Protein AF-A0A7Y6CTY1-F1 (afdb_monomer_lite)

pLDDT: mean 73.81, std 17.21, range [36.53, 95.88]

Structure (mmCIF, N/CA/C/O backbone):
data_AF-A0A7Y6CTY1-F1
#
_entry.id   AF-A0A7Y6CTY1-F1
#
loop_
_atom_site.group_PDB
_atom_site.id
_atom_site.type_symbol
_atom_site.label_atom_id
_atom_site.label_alt_id
_atom_site.label_comp_id
_atom_site.label_asym_id
_atom_site.label_entity_id
_atom_site.label_seq_id
_atom_site.pdbx_PDB_ins_code
_atom_site.Cartn_x
_atom_site.Cartn_y
_atom_site.Cartn_z
_atom_site.occupancy
_atom_site.B_iso_or_equiv
_atom_site.auth_seq_id
_atom_site.auth_comp_id
_atom_site.auth_asym_id
_atom_site.auth_atom_id
_atom_site.pdbx_PDB_model_num
ATOM 1 N N . MET A 1 1 ? -5.578 -4.188 -37.538 1.00 39.31 1 MET A N 1
ATOM 2 C CA . MET A 1 1 ? -4.894 -4.761 -36.360 1.00 39.31 1 MET A CA 1
ATOM 3 C C . MET A 1 1 ? -5.832 -4.568 -35.181 1.00 39.31 1 MET A C 1
ATOM 5 O O . MET A 1 1 ? -5.994 -3.442 -34.733 1.00 39.31 1 MET A O 1
ATOM 9 N N . GLY A 1 2 ? -6.595 -5.610 -34.844 1.00 36.53 2 GLY A N 1
ATOM 10 C CA . GLY A 1 2 ? -7.752 -5.530 -33.950 1.00 36.53 2 GLY A CA 1
ATOM 11 C C . GLY A 1 2 ? -7.363 -5.217 -32.509 1.00 36.53 2 GLY A C 1
ATOM 12 O O . GLY A 1 2 ? -6.432 -5.810 -31.973 1.00 36.53 2 GLY A O 1
ATOM 13 N N . LEU A 1 3 ? -8.092 -4.286 -31.898 1.00 42.50 3 LEU A N 1
ATOM 14 C CA . LEU A 1 3 ? -8.068 -4.061 -30.460 1.00 42.50 3 LEU A CA 1
ATOM 15 C C . LEU A 1 3 ? -8.692 -5.290 -29.796 1.00 42.50 3 LEU A C 1
ATOM 17 O O . LEU A 1 3 ? -9.893 -5.525 -29.924 1.00 42.50 3 LEU A O 1
ATOM 21 N N . VAL A 1 4 ? -7.868 -6.104 -29.142 1.00 42.38 4 VAL A N 1
ATOM 22 C CA . VAL A 1 4 ? -8.354 -7.211 -28.319 1.00 42.38 4 VAL A CA 1
ATOM 23 C C . VAL A 1 4 ? -9.040 -6.598 -27.099 1.00 42.38 4 VAL A C 1
ATOM 25 O O . VAL A 1 4 ? -8.443 -5.810 -26.370 1.00 42.38 4 VAL A O 1
ATOM 28 N N . ALA A 1 5 ? -10.312 -6.931 -26.906 1.00 41.56 5 ALA A N 1
ATOM 29 C CA . ALA A 1 5 ? -11.210 -6.351 -25.911 1.00 41.56 5 ALA A CA 1
ATOM 30 C C . ALA A 1 5 ? -10.938 -6.790 -24.450 1.00 41.56 5 ALA A C 1
ATOM 32 O O . ALA A 1 5 ? -11.854 -6.763 -23.634 1.00 41.56 5 ALA A O 1
ATOM 33 N N . GLU A 1 6 ? -9.717 -7.200 -24.093 1.00 42.41 6 GLU A N 1
ATOM 34 C CA . GLU A 1 6 ? -9.422 -7.773 -22.764 1.00 42.41 6 GLU A CA 1
ATOM 35 C C . GLU A 1 6 ? -8.564 -6.898 -21.841 1.00 42.41 6 GLU A C 1
ATOM 37 O O . GLU A 1 6 ? -8.439 -7.210 -20.659 1.00 42.41 6 GLU A O 1
ATOM 42 N N . THR A 1 7 ? -8.042 -5.761 -22.303 1.00 45.59 7 THR A N 1
ATOM 43 C CA . THR A 1 7 ? -7.297 -4.829 -21.441 1.00 45.59 7 THR A CA 1
ATOM 44 C C . THR A 1 7 ? -8.234 -3.753 -20.894 1.00 45.59 7 THR A C 1
ATOM 46 O O . THR A 1 7 ? -8.347 -2.656 -21.439 1.00 45.59 7 THR A O 1
ATOM 49 N N . VAL A 1 8 ? -8.947 -4.068 -19.810 1.00 50.81 8 VAL A N 1
ATOM 50 C CA . VAL A 1 8 ? -9.761 -3.078 -19.090 1.00 50.81 8 VAL A CA 1
ATOM 51 C C . VAL A 1 8 ? -8.822 -2.031 -18.478 1.00 50.81 8 VAL A C 1
ATOM 53 O O . VAL A 1 8 ? -8.009 -2.326 -17.600 1.00 50.81 8 VAL A O 1
ATOM 56 N N . ALA A 1 9 ? -8.909 -0.792 -18.959 1.00 51.12 9 ALA A N 1
ATOM 57 C CA . ALA A 1 9 ? -8.242 0.349 -18.349 1.00 51.12 9 ALA A CA 1
ATOM 58 C C . ALA A 1 9 ? -8.968 0.713 -17.047 1.00 51.12 9 ALA A C 1
ATOM 60 O O . ALA A 1 9 ? -10.015 1.355 -17.072 1.00 51.12 9 ALA A O 1
ATOM 61 N N . LEU A 1 10 ? -8.422 0.288 -15.907 1.00 53.50 10 LEU A N 1
ATOM 62 C CA . LEU A 1 10 ? -8.922 0.662 -14.581 1.00 53.50 10 LEU A CA 1
ATOM 63 C C . LEU A 1 10 ? -8.221 1.908 -14.018 1.00 53.50 10 LEU A C 1
ATOM 65 O O . LEU A 1 10 ? -8.307 2.142 -12.824 1.00 53.50 10 LEU A O 1
ATOM 69 N N . SER A 1 11 ? -7.564 2.739 -14.836 1.00 53.59 11 SER A N 1
ATOM 70 C CA . SER A 1 11 ? -6.981 4.007 -14.369 1.00 53.59 11 SER A CA 1
ATOM 71 C C . SER A 1 11 ? -7.919 5.191 -14.652 1.00 53.59 11 SER A C 1
ATOM 73 O O . SER A 1 11 ? -7.851 5.774 -15.738 1.00 53.59 11 SER A O 1
ATOM 75 N N . PRO A 1 12 ? -8.788 5.600 -13.704 1.00 55.00 12 PRO A N 1
ATOM 76 C CA . PRO A 1 12 ? -9.681 6.746 -13.892 1.00 55.00 12 PRO A CA 1
ATOM 77 C C . PRO A 1 12 ? -8.941 8.092 -14.005 1.00 55.00 12 PRO A C 1
ATOM 79 O O . PRO A 1 12 ? -9.560 9.089 -14.366 1.00 55.00 12 PRO A O 1
ATOM 82 N N . PHE A 1 13 ? -7.633 8.137 -13.718 1.00 56.75 13 PHE A N 1
ATOM 83 C CA . PHE A 1 13 ? -6.831 9.367 -13.667 1.00 56.75 13 PHE A CA 1
ATOM 84 C C . PHE A 1 13 ? -5.882 9.553 -14.864 1.00 56.75 13 PHE A C 1
ATOM 86 O O . PHE A 1 13 ? -5.063 10.468 -14.859 1.00 56.75 13 PHE A O 1
ATOM 93 N N . GLY A 1 14 ? -6.000 8.724 -15.907 1.00 57.88 14 GLY A N 1
ATOM 94 C CA . GLY A 1 14 ? -5.101 8.769 -17.064 1.00 57.88 14 GLY A CA 1
ATOM 95 C C . GLY A 1 14 ? -3.790 8.003 -16.824 1.00 57.88 14 GLY A C 1
ATOM 96 O O . GLY A 1 14 ? -3.764 7.099 -15.983 1.00 57.88 14 GLY A O 1
ATOM 97 N N . PRO A 1 15 ? -2.716 8.284 -17.584 1.00 55.44 15 PRO A N 1
ATOM 98 C CA . PRO A 1 15 ? -1.446 7.589 -17.410 1.00 55.44 15 PRO A CA 1
ATOM 99 C C . PRO A 1 15 ? -0.842 7.922 -16.044 1.00 55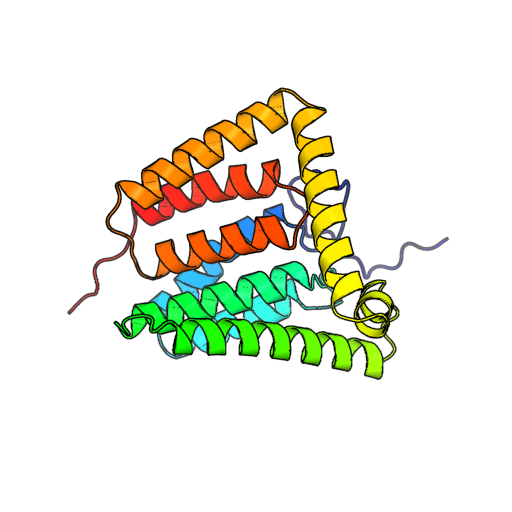.44 15 PRO A C 1
ATOM 101 O O . PRO A 1 15 ? -0.761 9.092 -15.674 1.00 55.44 15 PRO A O 1
ATOM 104 N N . SER A 1 16 ? -0.396 6.900 -15.309 1.00 62.44 16 SER A N 1
ATOM 105 C CA . SER A 1 16 ? 0.422 7.092 -14.100 1.00 62.44 16 SER A CA 1
ATOM 106 C C . SER A 1 16 ? 1.760 7.756 -14.441 1.00 62.44 16 SER A C 1
ATOM 108 O O . SER A 1 16 ? 2.125 7.879 -15.614 1.00 62.44 16 SER A O 1
ATOM 110 N N . GLN A 1 17 ? 2.564 8.097 -13.431 1.00 53.81 17 GLN A N 1
ATOM 111 C CA . GLN A 1 17 ? 3.939 8.576 -13.633 1.00 53.81 17 GLN A CA 1
ATOM 112 C C . GLN A 1 17 ? 4.808 7.616 -14.487 1.00 53.81 17 GLN A C 1
ATOM 114 O O . GLN A 1 17 ? 5.783 8.042 -15.104 1.00 53.81 17 GLN A O 1
ATOM 119 N N . SER A 1 18 ? 4.443 6.331 -14.574 1.00 55.38 18 SER A N 1
ATOM 120 C CA . SER A 1 18 ? 5.079 5.325 -15.440 1.00 55.38 18 SER A CA 1
ATOM 121 C C . SER A 1 18 ? 4.510 5.248 -16.867 1.00 55.38 18 SER A C 1
ATOM 123 O O . SER A 1 18 ? 4.953 4.419 -17.658 1.00 55.38 18 SER A O 1
ATOM 125 N N . GLY A 1 19 ? 3.535 6.088 -17.227 1.00 54.84 19 GLY A N 1
ATOM 126 C CA . GLY A 1 19 ? 2.926 6.115 -18.561 1.00 54.84 19 GLY A CA 1
ATOM 127 C C . GLY A 1 19 ? 1.973 4.949 -18.851 1.00 54.84 19 GLY A C 1
ATOM 128 O O . GLY A 1 19 ? 1.579 4.761 -20.002 1.00 54.84 19 GLY A O 1
ATOM 129 N N . ARG A 1 20 ? 1.601 4.144 -17.843 1.00 58.81 20 ARG A N 1
ATOM 130 C CA . ARG A 1 20 ? 0.693 2.995 -18.009 1.00 58.81 20 ARG A CA 1
ATOM 131 C C . ARG A 1 20 ? -0.765 3.464 -18.047 1.00 58.81 20 ARG A C 1
ATOM 133 O O . ARG A 1 20 ? -1.236 4.119 -17.122 1.00 58.81 20 ARG A O 1
ATOM 140 N N . PHE A 1 21 ? -1.478 3.087 -19.112 1.00 55.06 21 PHE A N 1
ATOM 141 C CA . PHE A 1 21 ? -2.894 3.417 -19.353 1.00 55.06 21 PHE A CA 1
ATOM 142 C C . PHE A 1 21 ? -3.862 2.255 -19.074 1.00 55.06 21 PHE A C 1
ATOM 144 O O . PHE A 1 21 ? -5.070 2.406 -19.234 1.00 55.06 21 PHE A O 1
ATOM 151 N N . TYR A 1 22 ? -3.351 1.082 -18.706 1.00 58.31 22 TYR A N 1
ATOM 152 C CA . TYR A 1 22 ? -4.125 -0.150 -18.576 1.00 58.31 22 TYR A CA 1
ATOM 153 C C . TYR A 1 22 ? -3.812 -0.869 -17.265 1.00 58.31 22 TYR A C 1
ATOM 155 O O . TYR A 1 22 ? -2.715 -0.729 -16.723 1.00 58.31 22 TYR A O 1
ATOM 163 N N . GLY A 1 23 ? -4.778 -1.663 -16.795 1.00 67.12 23 GLY A N 1
ATOM 164 C CA . GLY A 1 23 ? -4.692 -2.375 -15.525 1.00 67.12 23 GLY A CA 1
ATOM 165 C C . GLY A 1 23 ? -4.792 -1.469 -14.296 1.00 67.12 23 GLY A C 1
ATOM 166 O O . GLY A 1 23 ? -5.114 -0.282 -14.400 1.00 67.12 23 GLY A O 1
ATOM 167 N N . ILE A 1 24 ? -4.546 -2.055 -13.129 1.00 74.50 24 ILE A N 1
ATOM 168 C CA . ILE A 1 24 ? -4.395 -1.332 -11.867 1.00 74.50 24 ILE A CA 1
ATOM 169 C C . ILE A 1 24 ? -2.967 -0.780 -11.832 1.00 74.50 24 ILE A C 1
ATOM 171 O O . ILE A 1 24 ? -2.005 -1.515 -12.020 1.00 74.50 24 ILE A O 1
ATOM 175 N N . ASN A 1 25 ? -2.833 0.536 -11.673 1.00 80.56 25 ASN A N 1
ATOM 176 C CA . ASN A 1 25 ? -1.535 1.189 -11.523 1.00 80.56 25 ASN A CA 1
ATOM 177 C C . ASN A 1 25 ? -1.215 1.434 -10.041 1.00 80.56 25 ASN A C 1
ATOM 179 O O . ASN A 1 25 ? -2.115 1.454 -9.206 1.00 80.56 25 ASN A O 1
ATOM 183 N N . ASN A 1 26 ? 0.052 1.713 -9.734 1.00 85.50 26 ASN A N 1
ATOM 184 C CA . ASN A 1 26 ? 0.548 1.939 -8.369 1.00 85.50 26 ASN A CA 1
ATOM 185 C C . ASN A 1 26 ? -0.249 3.020 -7.595 1.00 85.50 26 ASN A C 1
ATOM 187 O O . ASN A 1 26 ? -0.432 2.932 -6.378 1.00 85.50 26 ASN A O 1
ATOM 191 N N . LEU A 1 27 ? -0.770 4.042 -8.296 1.00 87.00 27 LEU A N 1
ATOM 192 C CA . LEU A 1 27 ? -1.665 5.044 -7.708 1.00 87.00 27 LEU A CA 1
ATOM 193 C C . LEU A 1 27 ? -2.956 4.394 -7.199 1.00 87.00 27 LEU A C 1
ATOM 195 O O . LEU A 1 27 ? -3.336 4.574 -6.041 1.00 87.00 27 LEU A O 1
ATOM 199 N N . LEU A 1 28 ? -3.633 3.638 -8.064 1.00 87.06 28 LEU A N 1
ATOM 200 C CA . LEU A 1 28 ? -4.875 2.962 -7.726 1.00 87.06 28 LEU A CA 1
ATOM 201 C C . LEU A 1 28 ? -4.650 1.882 -6.666 1.00 87.06 28 LEU A C 1
ATOM 203 O O . LEU A 1 28 ? -5.467 1.762 -5.759 1.00 87.06 28 LEU A O 1
ATOM 207 N N . GLU A 1 29 ? -3.533 1.157 -6.717 1.00 88.31 29 GLU A N 1
ATOM 208 C CA . GLU A 1 29 ? -3.132 0.213 -5.665 1.00 88.31 29 GLU A CA 1
ATOM 209 C C . GLU A 1 29 ? -3.036 0.900 -4.306 1.00 88.31 29 GLU A C 1
ATOM 211 O O . GLU A 1 29 ? -3.642 0.446 -3.333 1.00 88.31 29 GLU A O 1
ATOM 216 N N . THR A 1 30 ? -2.356 2.048 -4.255 1.00 91.81 30 THR A N 1
ATOM 217 C CA . THR A 1 30 ? -2.242 2.858 -3.037 1.00 91.81 30 THR A CA 1
ATOM 218 C C . THR A 1 30 ? -3.618 3.307 -2.539 1.00 91.81 30 THR A C 1
ATOM 220 O O . THR A 1 30 ? -3.905 3.238 -1.340 1.00 91.81 30 THR A O 1
ATOM 223 N N . MET A 1 31 ? -4.500 3.732 -3.450 1.00 92.00 31 MET A N 1
ATOM 224 C CA . MET A 1 31 ? -5.864 4.147 -3.109 1.00 92.00 31 MET A CA 1
ATOM 225 C C . MET A 1 31 ? -6.735 2.992 -2.605 1.00 92.00 31 MET A C 1
ATOM 227 O O . MET A 1 31 ? -7.536 3.195 -1.691 1.00 92.00 31 MET A O 1
ATOM 231 N N . LEU A 1 32 ? -6.574 1.790 -3.163 1.00 92.31 32 LEU A N 1
ATOM 232 C CA . LEU A 1 32 ? -7.325 0.591 -2.786 1.00 92.31 32 LEU A CA 1
ATOM 233 C C . LEU A 1 32 ? -6.792 -0.072 -1.509 1.00 92.31 32 LEU A C 1
ATOM 235 O O . LEU A 1 32 ? -7.552 -0.755 -0.818 1.00 92.31 32 LEU A O 1
ATOM 239 N N . LEU A 1 33 ? -5.530 0.167 -1.140 1.00 94.12 33 LEU A N 1
ATOM 240 C CA . LEU A 1 33 ? -4.922 -0.407 0.061 1.00 94.12 33 LEU A CA 1
ATOM 241 C C . LEU A 1 33 ? -5.690 -0.032 1.340 1.00 94.12 33 LEU A C 1
ATOM 243 O O . LEU A 1 33 ? -5.966 -0.886 2.182 1.00 94.12 33 LEU A O 1
ATOM 247 N N . ALA A 1 34 ? -6.087 1.233 1.485 1.00 94.25 34 ALA A N 1
ATOM 248 C CA . ALA A 1 34 ? -6.835 1.699 2.655 1.00 94.25 34 ALA A CA 1
ATOM 249 C C . ALA A 1 34 ? -8.203 1.008 2.838 1.00 94.25 34 ALA A C 1
ATOM 251 O O . ALA A 1 34 ? -8.428 0.439 3.912 1.00 94.25 34 ALA A O 1
ATOM 252 N N . PRO A 1 35 ? -9.125 1.025 1.850 1.00 92.94 35 PRO A N 1
ATOM 253 C CA . PRO A 1 35 ? -10.411 0.345 1.978 1.00 92.94 35 PRO A CA 1
ATOM 254 C C . PRO A 1 35 ? -10.257 -1.175 2.105 1.00 92.94 35 PRO A C 1
ATOM 256 O O . PRO A 1 35 ? -11.036 -1.791 2.831 1.00 92.94 35 PRO A O 1
ATOM 259 N N . ALA A 1 36 ? -9.232 -1.781 1.495 1.00 94.06 36 ALA A N 1
ATOM 260 C CA . ALA A 1 36 ? -8.937 -3.205 1.650 1.00 94.06 36 ALA A CA 1
ATOM 261 C C . ALA A 1 36 ? -8.564 -3.567 3.104 1.00 94.06 36 ALA A C 1
ATOM 263 O O . ALA A 1 36 ? -9.085 -4.541 3.665 1.00 94.06 36 ALA A O 1
ATOM 264 N N . LEU A 1 37 ? -7.708 -2.765 3.748 1.00 95.00 37 LEU A N 1
ATOM 265 C CA . LEU A 1 37 ? -7.320 -2.951 5.151 1.00 95.00 37 LEU A CA 1
ATOM 266 C C . LEU A 1 37 ? -8.465 -2.623 6.118 1.00 95.00 37 LEU A C 1
ATOM 268 O O . LEU A 1 37 ? -8.709 -3.378 7.061 1.00 95.00 37 LEU A O 1
ATOM 272 N N . LEU A 1 38 ? -9.188 -1.524 5.880 1.00 94.00 38 LEU A N 1
ATOM 273 C CA . LEU A 1 38 ? -10.349 -1.135 6.685 1.00 94.00 38 LEU A CA 1
ATOM 274 C C . LEU A 1 38 ? -11.452 -2.191 6.617 1.00 94.00 38 LEU A C 1
ATOM 276 O O . LEU A 1 38 ? -11.945 -2.617 7.659 1.00 94.00 38 LEU A O 1
ATOM 280 N N . GLY A 1 39 ? -11.808 -2.654 5.417 1.00 91.56 39 GLY A N 1
ATOM 281 C CA . GLY A 1 39 ? -12.828 -3.683 5.234 1.00 91.56 39 GLY A CA 1
ATOM 282 C C . GLY A 1 39 ? -12.469 -4.973 5.969 1.00 91.56 39 GLY A C 1
ATOM 283 O O . GLY A 1 39 ? -13.307 -5.534 6.675 1.00 91.56 39 GLY A O 1
ATOM 284 N N . ALA A 1 40 ? -11.206 -5.400 5.901 1.00 91.50 40 ALA A N 1
ATOM 285 C CA . ALA A 1 40 ? -10.760 -6.572 6.645 1.00 91.50 40 ALA A CA 1
ATOM 286 C C . ALA A 1 40 ? -10.797 -6.374 8.169 1.00 91.50 40 ALA A C 1
ATOM 288 O O . ALA A 1 40 ? -11.202 -7.281 8.896 1.00 91.50 40 ALA A O 1
ATOM 289 N N . ALA A 1 41 ? -10.403 -5.195 8.657 1.00 91.94 41 ALA A N 1
ATOM 290 C CA . ALA A 1 41 ? -10.405 -4.886 10.085 1.00 91.94 41 ALA A CA 1
ATOM 291 C C . ALA A 1 41 ? -11.824 -4.786 10.670 1.00 91.94 41 ALA A C 1
ATOM 293 O O . ALA A 1 41 ? -12.051 -5.226 11.796 1.00 91.94 41 ALA A O 1
ATOM 294 N N . LEU A 1 42 ? -12.771 -4.222 9.915 1.00 91.81 42 LEU A N 1
ATOM 295 C CA . LEU A 1 42 ? -14.141 -3.971 10.373 1.00 91.81 42 LEU A CA 1
ATOM 296 C C . LEU A 1 42 ? -15.043 -5.209 10.292 1.00 91.81 42 LEU A C 1
ATOM 298 O O . LEU A 1 42 ? -15.954 -5.351 11.102 1.00 91.81 42 LEU A O 1
ATOM 302 N N . LEU A 1 43 ? -14.796 -6.118 9.344 1.00 89.69 43 LEU A N 1
ATOM 303 C CA . LEU A 1 43 ? -15.670 -7.271 9.087 1.00 89.69 43 LEU A CA 1
ATOM 304 C C . LEU A 1 43 ? -15.260 -8.555 9.832 1.00 89.69 43 LEU A C 1
ATOM 306 O O . LEU A 1 43 ? -15.863 -9.614 9.631 1.00 89.69 43 LEU A O 1
ATOM 310 N N . GLY A 1 44 ? -14.232 -8.505 10.682 1.00 84.88 44 GLY A N 1
ATOM 311 C CA . GLY A 1 44 ? -13.781 -9.657 11.467 1.00 84.88 44 GLY A CA 1
ATOM 312 C C . GLY A 1 44 ? -13.460 -10.871 10.585 1.00 84.88 44 GLY A C 1
ATOM 313 O O . GLY A 1 44 ? -12.627 -10.793 9.686 1.00 84.88 44 GLY A O 1
ATOM 314 N N . ARG A 1 45 ? -14.135 -12.010 10.807 1.00 84.31 45 ARG A N 1
ATOM 315 C CA . ARG A 1 45 ? -13.920 -13.235 10.002 1.00 84.31 45 ARG A CA 1
ATOM 316 C C . ARG A 1 45 ? -14.297 -13.046 8.530 1.00 84.31 45 ARG A C 1
ATOM 318 O O . ARG A 1 45 ? -13.613 -13.587 7.667 1.00 84.31 45 ARG A O 1
ATOM 325 N N . ALA A 1 46 ? -15.336 -12.259 8.239 1.00 88.06 46 ALA A N 1
ATOM 326 C CA . ALA A 1 46 ? -15.711 -11.929 6.864 1.00 88.06 46 ALA A CA 1
ATOM 327 C C . ALA A 1 46 ? -14.668 -11.022 6.184 1.00 88.06 46 ALA A C 1
ATOM 329 O O . ALA A 1 46 ? -14.592 -10.984 4.959 1.00 88.06 46 ALA A O 1
ATOM 330 N N . GLY A 1 47 ? -13.786 -10.382 6.959 1.00 85.94 47 GLY A N 1
ATOM 331 C CA . GLY A 1 47 ? -12.633 -9.646 6.447 1.00 85.94 47 GLY A CA 1
ATOM 332 C C . GLY A 1 47 ? -11.652 -10.495 5.632 1.00 85.94 47 GLY A C 1
ATOM 333 O O . GLY A 1 47 ? -10.957 -9.959 4.773 1.00 85.94 47 GLY A O 1
ATOM 334 N N . ILE A 1 48 ? -11.647 -11.822 5.818 1.00 86.50 48 ILE A N 1
ATOM 335 C CA . ILE A 1 48 ? -10.875 -12.755 4.980 1.00 86.50 48 ILE A CA 1
ATOM 336 C C . ILE A 1 48 ? -11.352 -12.699 3.523 1.00 86.50 48 ILE A C 1
ATOM 338 O O . ILE A 1 48 ? -10.531 -12.764 2.613 1.00 86.50 48 ILE A O 1
ATOM 342 N N . LEU A 1 49 ? -12.659 -12.533 3.292 1.00 88.12 49 LEU A N 1
ATOM 343 C CA . LEU A 1 49 ? -13.212 -12.419 1.941 1.00 88.12 49 LEU A CA 1
ATOM 344 C C . LEU A 1 49 ? -12.775 -11.114 1.274 1.00 88.12 49 LEU A C 1
ATOM 346 O O . LEU A 1 49 ? -12.444 -11.122 0.094 1.00 88.12 49 LEU A O 1
ATOM 350 N N . VAL A 1 50 ? -12.709 -10.014 2.034 1.00 90.88 50 VAL A N 1
ATOM 351 C CA . VAL A 1 50 ? -12.178 -8.735 1.534 1.00 90.88 50 VAL A CA 1
ATOM 352 C C . VAL A 1 50 ? -10.703 -8.863 1.174 1.00 90.88 50 VAL A C 1
ATOM 354 O O . VAL A 1 50 ? -10.307 -8.418 0.102 1.00 90.88 50 VAL A O 1
ATOM 357 N N . ALA A 1 51 ? -9.904 -9.515 2.023 1.00 87.81 51 ALA A N 1
ATOM 358 C CA . ALA A 1 51 ? -8.500 -9.771 1.721 1.00 87.81 51 ALA A CA 1
ATOM 359 C C . ALA A 1 51 ? -8.341 -10.628 0.459 1.00 87.81 51 ALA A C 1
ATOM 361 O O . ALA A 1 51 ? -7.589 -10.259 -0.438 1.00 87.81 51 ALA A O 1
ATOM 362 N N . GLY A 1 52 ? -9.101 -11.722 0.345 1.00 84.19 52 GLY A N 1
ATOM 363 C CA . GLY A 1 52 ? -9.112 -12.562 -0.853 1.00 84.19 52 GLY A CA 1
ATOM 364 C C . GLY A 1 52 ? -9.495 -11.781 -2.112 1.00 84.19 52 GLY A C 1
ATOM 365 O O . GLY A 1 52 ? -8.810 -11.883 -3.127 1.00 84.19 52 GLY A O 1
ATOM 366 N N . LEU A 1 53 ? -10.533 -10.942 -2.033 1.00 88.38 53 LEU A N 1
ATOM 367 C CA . LEU A 1 53 ? -10.944 -10.073 -3.135 1.00 88.38 53 LEU A CA 1
ATOM 368 C C . LEU A 1 53 ? -9.842 -9.078 -3.517 1.00 88.38 53 LEU A C 1
ATOM 370 O O . LEU A 1 53 ? -9.595 -8.890 -4.706 1.00 88.38 53 LEU A O 1
ATOM 374 N N . ALA A 1 54 ? -9.158 -8.475 -2.542 1.00 89.31 54 ALA A N 1
ATOM 375 C CA . ALA A 1 54 ? -8.043 -7.568 -2.795 1.00 89.31 54 ALA A CA 1
ATOM 376 C C . ALA A 1 54 ? -6.900 -8.280 -3.540 1.00 89.31 54 ALA A C 1
ATOM 378 O O . ALA A 1 54 ? -6.440 -7.772 -4.560 1.00 89.31 54 ALA A O 1
ATOM 379 N N . PHE A 1 55 ? -6.508 -9.487 -3.114 1.00 85.69 55 PHE A N 1
ATOM 380 C CA . PHE A 1 55 ? -5.485 -10.276 -3.816 1.00 85.69 55 PHE A CA 1
ATOM 381 C C . PHE A 1 55 ? -5.891 -10.644 -5.244 1.00 85.69 55 PHE A C 1
ATOM 383 O O . PHE A 1 55 ? -5.071 -10.533 -6.149 1.00 85.69 55 PHE A O 1
ATOM 390 N N . VAL A 1 56 ? -7.145 -11.045 -5.469 1.00 83.19 56 VAL A N 1
ATOM 391 C CA . VAL A 1 56 ? -7.648 -11.353 -6.821 1.00 83.19 56 VAL A CA 1
ATOM 392 C C . VAL A 1 56 ? -7.689 -10.103 -7.699 1.00 83.19 56 VAL A C 1
ATOM 394 O O . VAL A 1 56 ? -7.399 -10.176 -8.890 1.00 83.19 56 VAL A O 1
ATOM 397 N N . THR A 1 57 ? -8.039 -8.958 -7.114 1.00 84.00 57 THR A N 1
ATOM 398 C CA . THR A 1 57 ? -8.136 -7.682 -7.829 1.00 84.00 57 THR A CA 1
ATOM 399 C C . THR A 1 57 ? -6.753 -7.210 -8.276 1.00 84.00 57 THR A C 1
ATOM 401 O O . THR A 1 57 ? -6.583 -6.899 -9.447 1.00 84.00 57 THR A O 1
ATOM 404 N N . ILE A 1 58 ? -5.760 -7.221 -7.380 1.00 82.25 58 ILE A N 1
ATOM 405 C CA . ILE A 1 58 ? -4.392 -6.757 -7.673 1.00 82.25 58 ILE A CA 1
ATOM 406 C C . ILE A 1 58 ? -3.580 -7.786 -8.473 1.00 82.25 58 ILE A C 1
ATOM 408 O O . ILE A 1 58 ? -2.890 -7.441 -9.428 1.00 82.25 58 ILE A O 1
ATOM 412 N N . GLY A 1 59 ? -3.671 -9.066 -8.111 1.00 73.88 59 GLY A N 1
ATOM 413 C CA . GLY A 1 59 ? -2.892 -10.137 -8.734 1.00 73.88 59 GLY A CA 1
ATOM 414 C C . GLY A 1 59 ? -3.544 -10.789 -9.950 1.00 73.88 59 GLY A C 1
ATOM 415 O O . GLY A 1 59 ? -2.969 -11.697 -10.542 1.00 73.88 59 GLY A O 1
ATOM 416 N N . GLY A 1 60 ? -4.759 -10.385 -10.321 1.00 72.00 60 GLY A N 1
ATOM 417 C CA . GLY A 1 60 ? -5.471 -10.980 -11.444 1.00 72.00 60 GLY A CA 1
ATOM 418 C C . GLY A 1 60 ? -4.878 -10.559 -12.787 1.00 72.00 60 GLY A C 1
ATOM 419 O O . GLY A 1 60 ? -4.857 -9.376 -13.116 1.00 72.00 60 GLY A O 1
ATOM 420 N N . ASN A 1 61 ? -4.501 -11.526 -13.629 1.00 66.31 61 ASN A N 1
ATOM 421 C CA . ASN A 1 61 ? -3.954 -11.273 -14.974 1.00 66.31 61 ASN A CA 1
ATOM 422 C C . ASN A 1 61 ? -4.860 -10.371 -15.838 1.00 66.31 61 ASN A C 1
ATOM 424 O O . ASN A 1 61 ? -4.369 -9.542 -16.598 1.00 66.31 61 ASN A O 1
ATOM 428 N N . ARG A 1 62 ? -6.188 -10.457 -15.659 1.00 62.00 62 ARG A N 1
ATOM 429 C CA . ARG A 1 62 ? -7.182 -9.608 -16.351 1.00 62.00 62 ARG A CA 1
ATOM 430 C C . ARG A 1 62 ? -7.181 -8.140 -15.915 1.00 62.00 62 ARG A C 1
ATOM 432 O O . ARG A 1 62 ? -7.686 -7.294 -16.643 1.00 62.00 62 ARG A O 1
ATOM 439 N N . PHE A 1 63 ? -6.626 -7.840 -14.747 1.00 58.31 63 PHE A N 1
ATOM 440 C CA . PHE A 1 63 ? -6.516 -6.487 -14.203 1.00 58.31 63 PHE A CA 1
ATOM 441 C C . PHE A 1 63 ? -5.102 -5.915 -14.364 1.00 58.31 63 PHE A C 1
ATOM 443 O O . PHE A 1 63 ? -4.809 -4.848 -13.834 1.00 58.31 63 PHE A O 1
ATOM 450 N N . GLY A 1 64 ? -4.243 -6.593 -15.135 1.00 58.81 64 GLY A N 1
ATOM 451 C CA . GLY A 1 64 ? -2.849 -6.207 -15.328 1.00 58.81 64 GLY A CA 1
ATOM 452 C C . GLY A 1 64 ? -1.978 -6.565 -14.130 1.00 58.81 64 GLY A C 1
ATOM 453 O O . GLY A 1 64 ? -1.267 -5.685 -13.657 1.00 58.81 64 GLY A O 1
ATOM 454 N N . ALA A 1 65 ? -2.086 -7.824 -13.675 1.00 63.72 65 ALA A N 1
ATOM 455 C CA . ALA A 1 65 ? -1.407 -8.413 -12.519 1.00 63.72 65 ALA A CA 1
ATOM 456 C C . ALA A 1 65 ? -0.107 -7.703 -12.130 1.00 63.72 65 ALA A C 1
ATOM 458 O O . ALA A 1 65 ? 0.838 -7.643 -12.923 1.00 63.72 65 ALA A O 1
ATOM 459 N N . ASP A 1 66 ? -0.067 -7.220 -10.889 1.00 72.56 66 ASP A N 1
ATOM 460 C CA . ASP A 1 66 ? 1.124 -6.604 -10.324 1.00 72.56 66 ASP A CA 1
ATOM 461 C C . ASP A 1 66 ? 1.707 -7.434 -9.178 1.00 72.56 66 ASP A C 1
ATOM 463 O O . ASP A 1 66 ? 1.123 -7.583 -8.101 1.00 72.56 66 ASP A O 1
ATOM 467 N N . GLY A 1 67 ? 2.908 -7.967 -9.411 1.00 70.81 67 GLY A N 1
ATOM 468 C CA . GLY A 1 67 ? 3.670 -8.667 -8.383 1.00 70.81 67 GLY A CA 1
ATOM 469 C C . GLY A 1 67 ? 4.045 -7.751 -7.214 1.00 70.81 67 GLY A C 1
ATOM 470 O O . GLY A 1 67 ? 4.049 -8.216 -6.071 1.00 70.81 67 GLY A O 1
ATOM 471 N N . GLY A 1 68 ? 4.301 -6.461 -7.475 1.00 76.94 68 GLY A N 1
ATOM 472 C CA . GLY A 1 68 ? 4.604 -5.461 -6.447 1.00 76.94 68 GLY A CA 1
ATOM 473 C C . GLY A 1 68 ? 3.429 -5.276 -5.488 1.00 76.94 68 GLY A C 1
ATOM 474 O O . GLY A 1 68 ? 3.561 -5.502 -4.280 1.00 76.94 68 GLY A O 1
ATOM 475 N N . GLY A 1 69 ? 2.248 -4.995 -6.030 1.00 83.88 69 GLY A N 1
ATOM 476 C CA . GLY A 1 69 ? 1.003 -4.851 -5.287 1.00 83.88 69 GLY A CA 1
ATOM 477 C C . GLY A 1 69 ? 0.616 -6.086 -4.461 1.00 83.88 69 GLY A C 1
ATOM 478 O O . GLY A 1 69 ? 0.149 -5.943 -3.327 1.00 83.88 69 GLY A O 1
ATOM 479 N N . ILE A 1 70 ? 0.862 -7.312 -4.946 1.00 83.62 70 ILE A N 1
ATOM 480 C CA . ILE A 1 70 ? 0.648 -8.538 -4.145 1.00 83.62 70 ILE A CA 1
ATOM 481 C C . ILE A 1 70 ? 1.562 -8.555 -2.911 1.00 83.62 70 ILE A C 1
ATOM 483 O O . ILE A 1 70 ? 1.105 -8.887 -1.812 1.00 83.62 70 ILE A O 1
ATOM 487 N N . VAL A 1 71 ? 2.841 -8.194 -3.070 1.00 82.44 71 VAL A N 1
ATOM 488 C CA . VAL A 1 71 ? 3.798 -8.115 -1.953 1.00 82.44 71 VAL A CA 1
ATOM 489 C C . VAL A 1 71 ? 3.353 -7.055 -0.945 1.00 82.44 71 VAL A C 1
ATOM 491 O O . VAL A 1 71 ? 3.331 -7.327 0.260 1.00 82.44 71 VAL A O 1
ATOM 494 N N . VAL A 1 72 ? 2.927 -5.882 -1.423 1.00 89.69 72 VAL A N 1
ATOM 495 C CA . VAL A 1 72 ? 2.383 -4.801 -0.585 1.00 89.69 72 VAL A CA 1
ATOM 496 C C . VAL A 1 72 ? 1.174 -5.283 0.221 1.00 89.69 72 VAL A C 1
ATOM 498 O O . VAL A 1 72 ? 1.157 -5.128 1.447 1.00 89.69 72 VAL A O 1
ATOM 501 N N . LEU A 1 73 ? 0.194 -5.925 -0.427 1.00 90.69 73 LEU A N 1
ATOM 502 C CA . LEU A 1 73 ? -0.990 -6.475 0.242 1.00 90.69 73 LEU A CA 1
ATOM 503 C C . LEU A 1 73 ? -0.621 -7.530 1.288 1.00 90.69 73 LEU A C 1
ATOM 505 O O . LEU A 1 73 ? -1.142 -7.491 2.404 1.00 90.69 73 LEU A O 1
ATOM 509 N N . ALA A 1 74 ? 0.284 -8.454 0.957 1.00 87.75 74 ALA A N 1
ATOM 510 C CA . ALA A 1 74 ? 0.718 -9.508 1.870 1.00 87.75 74 ALA A CA 1
ATOM 511 C C . ALA A 1 74 ? 1.351 -8.937 3.140 1.00 87.75 74 ALA A C 1
ATOM 513 O O . ALA A 1 74 ? 0.951 -9.312 4.246 1.00 87.75 74 ALA A O 1
ATOM 514 N N . VAL A 1 75 ? 2.284 -7.991 3.002 1.00 86.38 75 VAL A N 1
ATOM 515 C CA . VAL A 1 75 ? 2.921 -7.356 4.161 1.00 86.38 75 VAL A CA 1
ATOM 516 C C . VAL A 1 75 ? 1.903 -6.549 4.967 1.00 86.38 75 VAL A C 1
ATOM 518 O O . VAL A 1 75 ? 1.847 -6.687 6.192 1.00 86.38 75 VAL A O 1
ATOM 521 N N . ALA A 1 76 ? 1.065 -5.746 4.309 1.00 92.88 76 ALA A N 1
ATOM 522 C CA . ALA A 1 76 ? 0.094 -4.895 4.989 1.00 92.88 76 ALA A CA 1
ATOM 523 C C . ALA A 1 76 ? -0.947 -5.714 5.773 1.00 92.88 76 ALA A C 1
ATOM 525 O O . ALA A 1 76 ? -1.174 -5.453 6.958 1.00 92.88 76 ALA A O 1
ATOM 526 N N . TYR A 1 77 ? -1.535 -6.753 5.168 1.00 92.50 77 TYR A N 1
ATOM 527 C CA . TYR A 1 77 ? -2.492 -7.626 5.859 1.00 92.50 77 TYR A CA 1
ATOM 528 C C . TYR A 1 77 ? -1.870 -8.384 7.022 1.00 92.50 77 TYR A C 1
ATOM 530 O O . TYR A 1 77 ? -2.526 -8.625 8.039 1.00 92.50 77 TYR A O 1
ATOM 538 N N . LEU A 1 78 ? -0.600 -8.739 6.901 1.00 87.75 78 LEU A N 1
ATOM 539 C CA . LEU A 1 78 ? 0.106 -9.445 7.947 1.00 87.75 78 LEU A CA 1
ATOM 540 C C . LEU A 1 78 ? 0.429 -8.533 9.135 1.00 87.75 78 LEU A C 1
ATOM 542 O O . LEU A 1 78 ? 0.164 -8.903 10.281 1.00 87.75 78 LEU A O 1
ATOM 546 N N . VAL A 1 79 ? 0.882 -7.302 8.884 1.00 88.69 79 VAL A N 1
ATOM 547 C CA . VAL A 1 79 ? 1.002 -6.277 9.934 1.00 88.69 79 VAL A CA 1
ATOM 548 C C . VAL A 1 79 ? -0.354 -6.025 10.594 1.00 88.69 79 VAL A C 1
ATOM 550 O O . VAL A 1 79 ? -0.432 -6.008 11.825 1.00 88.69 79 VAL A O 1
ATOM 553 N N . LEU A 1 80 ? -1.430 -5.901 9.810 1.00 91.81 80 LEU A N 1
ATOM 554 C CA . LEU A 1 80 ? -2.782 -5.715 10.340 1.00 91.81 80 LEU A CA 1
ATOM 555 C C . LEU A 1 80 ? -3.176 -6.870 11.267 1.00 91.81 80 LEU A C 1
ATOM 557 O O . LEU A 1 80 ? -3.593 -6.639 12.401 1.00 91.81 80 LEU A O 1
ATOM 561 N N . TRP A 1 81 ? -2.996 -8.112 10.821 1.00 88.69 81 TRP A N 1
ATOM 562 C CA . TRP A 1 81 ? -3.307 -9.312 11.596 1.00 88.69 81 TRP A CA 1
ATOM 563 C C . TRP A 1 81 ? -2.538 -9.378 12.921 1.00 88.69 81 TRP A C 1
ATOM 565 O O . TRP A 1 81 ? -3.124 -9.688 13.961 1.00 88.69 81 TRP A O 1
ATOM 575 N N . LEU A 1 82 ? -1.247 -9.030 12.908 1.00 87.38 82 LEU A N 1
ATOM 576 C CA . LEU A 1 82 ? -0.414 -8.968 14.111 1.00 87.38 82 LEU A CA 1
ATOM 577 C C . LEU A 1 82 ? -0.894 -7.903 15.091 1.00 87.38 82 LEU A C 1
ATOM 579 O O . LEU A 1 82 ? -1.040 -8.168 16.287 1.00 87.38 82 LEU A O 1
ATOM 583 N N . ARG A 1 83 ? -1.160 -6.700 14.578 1.00 87.88 83 ARG A N 1
ATOM 584 C CA . ARG A 1 83 ? -1.580 -5.555 15.388 1.00 87.88 83 ARG A CA 1
ATOM 585 C C . ARG A 1 83 ? -2.981 -5.748 15.960 1.00 87.88 83 ARG A C 1
ATOM 587 O O . ARG A 1 83 ? -3.217 -5.350 17.095 1.00 87.88 83 ARG A O 1
ATOM 594 N N . LEU A 1 84 ? -3.889 -6.405 15.236 1.00 89.06 84 LEU A N 1
ATOM 595 C CA . LEU A 1 84 ? -5.229 -6.729 15.738 1.00 89.06 84 LEU A CA 1
ATOM 596 C C . LEU A 1 84 ? -5.211 -7.734 16.898 1.00 89.06 84 LEU A C 1
ATOM 598 O O . LEU A 1 84 ? -6.132 -7.716 17.711 1.00 89.06 84 LEU A O 1
ATOM 602 N N . ARG A 1 85 ? -4.173 -8.570 17.003 1.00 86.50 85 ARG A N 1
ATOM 603 C CA . ARG A 1 85 ? -3.998 -9.553 18.086 1.00 86.50 85 ARG A CA 1
ATOM 604 C C . ARG A 1 85 ? -3.197 -9.029 19.276 1.00 86.50 85 ARG A C 1
ATOM 606 O O . ARG A 1 85 ? -2.831 -9.820 20.140 1.00 86.50 85 ARG A O 1
ATOM 613 N N . ASP A 1 86 ? -2.865 -7.736 19.285 1.00 79.19 86 ASP A N 1
ATOM 614 C CA . ASP A 1 86 ? -1.990 -7.116 20.287 1.00 79.19 86 ASP A CA 1
ATOM 615 C C . ASP A 1 86 ? -0.653 -7.872 20.465 1.00 79.19 86 ASP A C 1
ATOM 617 O O . ASP A 1 86 ? 0.022 -7.787 21.495 1.00 79.19 86 ASP A O 1
ATOM 621 N N . ALA A 1 87 ? -0.233 -8.604 19.424 1.00 68.69 87 ALA A N 1
ATOM 622 C CA . ALA A 1 87 ? 1.017 -9.335 19.431 1.00 68.69 87 ALA A CA 1
ATOM 623 C C . ALA A 1 87 ? 2.157 -8.317 19.428 1.00 68.69 87 ALA A C 1
ATOM 625 O O . ALA A 1 87 ? 2.276 -7.499 18.512 1.00 68.69 87 ALA A O 1
ATOM 626 N N . ARG A 1 88 ? 3.022 -8.366 20.448 1.00 59.78 88 ARG A N 1
ATOM 627 C CA . ARG A 1 88 ? 4.283 -7.621 20.406 1.00 59.78 88 ARG A CA 1
ATOM 628 C C . ARG A 1 88 ? 5.102 -8.206 19.254 1.00 59.78 88 ARG A C 1
ATOM 630 O O . ARG A 1 88 ? 5.409 -9.399 19.315 1.00 59.78 88 ARG A O 1
ATOM 637 N N . PRO A 1 89 ? 5.426 -7.431 18.205 1.00 55.78 89 PRO A N 1
ATOM 638 C CA . PRO A 1 89 ? 6.184 -7.955 17.083 1.00 55.78 89 PRO A CA 1
ATOM 639 C C . PRO A 1 89 ? 7.559 -8.369 17.603 1.00 55.78 89 PRO A C 1
ATOM 641 O O . PRO A 1 89 ? 8.403 -7.535 17.920 1.00 55.78 89 PRO A O 1
ATOM 644 N N . SER A 1 90 ? 7.772 -9.675 17.756 1.00 61.16 90 SER A N 1
ATOM 645 C CA . SER A 1 90 ? 9.113 -10.197 17.962 1.00 61.16 90 SER A CA 1
ATOM 646 C C . SER A 1 90 ? 9.841 -10.130 16.624 1.00 61.16 90 SER A C 1
ATOM 648 O O . SER A 1 90 ? 9.241 -10.350 15.570 1.00 61.16 90 SER A O 1
ATOM 650 N N . TRP A 1 91 ? 11.142 -9.854 16.647 1.00 55.09 91 TRP A N 1
ATOM 651 C CA . TRP A 1 91 ? 11.984 -9.863 15.446 1.00 55.09 91 TRP A CA 1
ATOM 652 C C . TRP A 1 91 ? 11.878 -11.189 14.667 1.00 55.09 91 TRP A C 1
ATOM 654 O O . TRP A 1 91 ? 12.005 -11.205 13.449 1.00 55.09 91 TRP A O 1
ATOM 664 N N . ARG A 1 92 ? 11.560 -12.293 15.358 1.00 53.88 92 ARG A N 1
ATOM 665 C CA . ARG A 1 92 ? 11.295 -13.615 14.767 1.00 53.88 92 ARG A CA 1
ATOM 666 C C . ARG A 1 92 ? 10.006 -13.645 13.962 1.00 53.88 92 ARG A C 1
ATOM 668 O O . ARG A 1 92 ? 9.981 -14.205 12.876 1.00 53.88 92 ARG A O 1
ATOM 675 N N . LEU A 1 93 ? 8.946 -13.042 14.490 1.00 56.88 93 LEU A N 1
ATOM 676 C CA . LEU A 1 93 ? 7.667 -12.943 13.801 1.00 56.88 93 LEU A CA 1
ATOM 677 C C . LEU A 1 93 ? 7.797 -12.022 12.591 1.00 56.88 93 LEU A C 1
ATOM 679 O O . LEU A 1 93 ? 7.392 -12.416 11.513 1.00 56.88 93 LEU A O 1
ATOM 683 N N . ALA A 1 94 ? 8.467 -10.875 12.734 1.00 58.09 94 ALA A N 1
ATOM 684 C CA . ALA A 1 94 ? 8.807 -10.006 11.604 1.00 58.09 94 ALA A CA 1
ATOM 685 C C . ALA A 1 94 ? 9.643 -10.739 10.533 1.00 58.09 94 ALA A C 1
ATOM 687 O O . ALA A 1 94 ? 9.367 -10.606 9.344 1.00 58.09 94 ALA A O 1
ATOM 688 N N . GLY A 1 95 ? 10.605 -11.570 10.949 1.00 56.56 95 GLY A N 1
ATOM 689 C CA . GLY A 1 95 ? 11.387 -12.421 10.048 1.00 56.56 95 GLY A CA 1
ATOM 690 C C . GLY A 1 95 ? 10.549 -13.487 9.337 1.00 56.56 95 GLY A C 1
ATOM 691 O O . GLY A 1 95 ? 10.673 -13.646 8.129 1.00 56.56 95 GLY A O 1
ATOM 692 N N . LEU A 1 96 ? 9.652 -14.177 10.048 1.00 59.09 96 LEU A N 1
ATOM 693 C CA . LEU A 1 96 ? 8.729 -15.166 9.466 1.00 59.09 96 LEU A CA 1
ATOM 694 C C . LEU A 1 96 ? 7.725 -14.531 8.504 1.00 59.09 96 LEU A C 1
ATOM 696 O O . LEU A 1 96 ? 7.346 -15.138 7.512 1.00 59.09 96 LEU A O 1
ATOM 700 N N . VAL A 1 97 ? 7.305 -13.307 8.799 1.00 57.16 97 VAL A N 1
ATOM 701 C CA . VAL A 1 97 ? 6.395 -12.501 7.986 1.00 57.16 97 VAL A CA 1
ATOM 702 C C . VAL A 1 97 ? 7.061 -12.082 6.685 1.00 57.16 97 VAL A C 1
ATOM 704 O O . VAL A 1 97 ? 6.495 -12.290 5.615 1.00 57.16 97 VAL A O 1
ATOM 707 N N . ALA A 1 98 ? 8.285 -11.561 6.774 1.00 56.88 98 ALA A N 1
ATOM 708 C CA . ALA A 1 98 ? 9.095 -11.236 5.610 1.00 56.88 98 ALA A CA 1
ATOM 709 C C . ALA A 1 98 ? 9.390 -12.493 4.777 1.00 56.88 98 ALA A C 1
ATOM 711 O O . ALA A 1 98 ? 9.153 -12.499 3.575 1.00 56.88 98 ALA A O 1
ATOM 712 N N . ALA A 1 99 ? 9.817 -13.585 5.418 1.00 58.91 99 ALA A N 1
ATOM 713 C CA . ALA A 1 99 ? 10.092 -14.853 4.746 1.00 58.91 99 ALA A CA 1
ATOM 714 C C . ALA A 1 99 ? 8.835 -15.462 4.106 1.00 58.91 99 ALA A C 1
ATOM 716 O O . ALA A 1 99 ? 8.910 -15.971 2.996 1.00 58.91 99 ALA A O 1
ATOM 717 N N . GLY A 1 100 ? 7.680 -15.381 4.770 1.00 58.53 100 GLY A N 1
ATOM 718 C CA . GLY A 1 100 ? 6.398 -15.856 4.254 1.00 58.53 100 GLY A CA 1
ATOM 719 C C . GLY A 1 100 ? 5.887 -15.019 3.083 1.00 58.53 100 GLY A C 1
ATOM 720 O O . GLY A 1 100 ? 5.405 -15.587 2.111 1.00 58.53 100 GLY A O 1
ATOM 721 N N . GLY A 1 101 ? 6.045 -13.693 3.134 1.00 56.12 101 GLY A N 1
ATOM 722 C CA . GLY A 1 101 ? 5.742 -12.800 2.012 1.00 56.12 101 GLY A CA 1
ATOM 723 C C . GLY A 1 101 ? 6.643 -13.065 0.805 1.00 56.12 101 GLY A C 1
ATOM 724 O O . GLY A 1 101 ? 6.143 -13.196 -0.308 1.00 56.12 101 GLY A O 1
ATOM 725 N N . VAL A 1 102 ? 7.949 -13.242 1.033 1.00 55.72 102 VAL A N 1
ATOM 726 C CA . VAL A 1 102 ? 8.910 -13.640 -0.010 1.00 55.72 102 VAL A CA 1
ATOM 727 C C . VAL A 1 102 ? 8.559 -15.017 -0.573 1.00 55.72 102 VAL A C 1
ATOM 729 O O . VAL A 1 102 ? 8.499 -15.177 -1.784 1.00 55.72 102 VAL A O 1
ATOM 732 N N . ALA A 1 103 ? 8.269 -16.006 0.273 1.00 58.53 103 ALA A N 1
ATOM 733 C CA . ALA A 1 103 ? 7.898 -17.348 -0.168 1.00 58.53 103 ALA A CA 1
ATOM 734 C C . ALA A 1 103 ? 6.575 -17.361 -0.946 1.00 58.53 103 ALA A C 1
ATOM 736 O O . ALA A 1 103 ? 6.472 -18.065 -1.945 1.00 58.53 103 ALA A O 1
ATOM 737 N N . LEU A 1 104 ? 5.580 -16.575 -0.525 1.00 56.94 104 LEU A N 1
ATOM 738 C CA . LEU A 1 104 ? 4.308 -16.436 -1.231 1.00 56.94 104 LEU A CA 1
ATOM 739 C C . LEU A 1 104 ? 4.504 -15.754 -2.586 1.00 56.94 104 LEU A C 1
ATOM 741 O O . LEU A 1 104 ? 3.972 -16.238 -3.578 1.00 56.94 104 LEU A O 1
ATOM 745 N N . ALA A 1 105 ? 5.299 -14.684 -2.642 1.00 55.53 105 ALA A N 1
ATOM 746 C CA . ALA A 1 105 ? 5.669 -14.048 -3.899 1.00 55.53 105 ALA A CA 1
ATOM 747 C C . ALA A 1 105 ? 6.369 -15.056 -4.822 1.00 55.53 105 ALA A C 1
ATOM 749 O O . ALA A 1 105 ? 5.908 -15.276 -5.934 1.00 55.53 105 ALA A O 1
ATOM 750 N N . LEU A 1 106 ? 7.396 -15.762 -4.339 1.00 54.00 106 LEU A N 1
ATOM 751 C CA . LEU A 1 106 ? 8.098 -16.801 -5.099 1.00 54.00 106 LEU A CA 1
ATOM 752 C C . LEU A 1 106 ? 7.170 -17.939 -5.553 1.00 54.00 106 LEU A C 1
ATOM 754 O O . LEU A 1 106 ? 7.323 -18.435 -6.665 1.00 54.00 106 LEU A O 1
ATOM 758 N N . ALA A 1 107 ? 6.197 -18.342 -4.733 1.00 54.06 107 ALA A N 1
ATOM 759 C CA . ALA A 1 107 ? 5.225 -19.374 -5.085 1.00 54.06 107 ALA A CA 1
ATOM 760 C C . ALA A 1 107 ? 4.251 -18.901 -6.172 1.00 54.06 107 ALA A C 1
ATOM 762 O O . ALA A 1 107 ? 3.974 -19.652 -7.103 1.00 54.06 107 ALA A O 1
ATOM 763 N N . LEU A 1 108 ? 3.760 -17.663 -6.082 1.00 55.00 108 LEU A N 1
ATOM 764 C CA . LEU A 1 108 ? 2.889 -17.063 -7.095 1.00 55.00 108 LEU A CA 1
ATOM 765 C C . LEU A 1 108 ? 3.644 -16.835 -8.412 1.00 55.00 108 LEU A C 1
ATOM 767 O O . LEU A 1 108 ? 3.117 -17.152 -9.474 1.00 55.00 108 LEU A O 1
ATOM 771 N N . LEU A 1 109 ? 4.902 -16.396 -8.334 1.00 54.41 109 LEU A N 1
ATOM 772 C CA . LEU A 1 109 ? 5.813 -16.281 -9.475 1.00 54.41 109 LEU A CA 1
ATOM 773 C C . LEU A 1 109 ? 6.111 -17.655 -10.104 1.00 54.41 109 LEU A C 1
ATOM 775 O O . LEU A 1 109 ? 6.135 -17.784 -11.324 1.00 54.41 109 LEU A O 1
ATOM 779 N N . GLY A 1 110 ? 6.312 -18.694 -9.289 1.00 49.75 110 GLY A N 1
ATOM 780 C CA . GLY A 1 110 ? 6.526 -20.067 -9.756 1.00 49.75 110 GLY A CA 1
ATOM 781 C C . GLY A 1 110 ? 5.281 -20.684 -10.399 1.00 49.75 110 GLY A C 1
ATOM 782 O O . GLY A 1 110 ? 5.398 -21.422 -11.374 1.00 49.75 110 GLY A O 1
ATOM 783 N N . LEU A 1 111 ? 4.091 -20.351 -9.894 1.00 50.00 111 LEU A N 1
ATOM 784 C CA . LEU A 1 111 ? 2.806 -20.713 -10.500 1.00 50.00 111 LEU A CA 1
ATOM 785 C C . LEU A 1 111 ? 2.606 -20.026 -11.859 1.00 50.00 111 LEU A C 1
ATOM 787 O O . LEU A 1 111 ? 2.186 -20.689 -12.805 1.00 50.00 111 LEU A O 1
ATOM 791 N N . ASP A 1 112 ? 2.951 -18.742 -11.984 1.00 46.69 112 ASP A N 1
ATOM 792 C CA . ASP A 1 112 ? 2.913 -18.005 -13.259 1.00 46.69 112 ASP A CA 1
ATOM 793 C C . ASP A 1 112 ? 3.899 -18.607 -14.283 1.00 46.69 112 ASP A C 1
ATOM 795 O O . ASP A 1 112 ? 3.532 -18.901 -15.422 1.00 46.69 112 ASP A O 1
ATOM 799 N N . ALA A 1 113 ? 5.117 -18.942 -13.842 1.00 49.31 113 ALA A N 1
ATOM 800 C CA . ALA A 1 113 ? 6.124 -19.617 -14.665 1.00 49.31 113 ALA A CA 1
ATOM 801 C C . ALA A 1 113 ? 5.675 -21.014 -15.136 1.00 49.31 113 ALA A C 1
ATOM 803 O O . ALA A 1 113 ? 5.831 -21.366 -16.305 1.00 49.31 113 ALA A O 1
ATOM 804 N N . ALA A 1 114 ? 5.091 -21.813 -14.237 1.00 45.28 114 ALA A N 1
ATOM 805 C CA . ALA A 1 114 ? 4.619 -23.165 -14.538 1.00 45.28 114 ALA A CA 1
ATOM 806 C C . ALA A 1 114 ? 3.370 -23.183 -15.436 1.00 45.28 114 ALA A C 1
ATOM 808 O O . ALA A 1 114 ? 3.098 -24.192 -16.086 1.00 45.28 114 ALA A O 1
ATOM 809 N N . THR A 1 115 ? 2.617 -22.080 -15.485 1.00 51.19 115 THR A N 1
ATOM 810 C CA . THR A 1 115 ? 1.410 -21.936 -16.316 1.00 51.19 115 THR A CA 1
ATOM 811 C C . THR A 1 115 ? 1.669 -21.231 -17.653 1.00 51.19 115 THR A C 1
ATOM 813 O O . THR A 1 115 ? 0.735 -21.041 -18.431 1.00 51.19 115 THR A O 1
ATOM 816 N N . GLY A 1 116 ? 2.934 -20.928 -17.973 1.00 41.12 116 GLY A N 1
ATOM 817 C CA . GLY A 1 116 ? 3.347 -20.388 -19.273 1.00 41.12 116 GLY A CA 1
ATOM 818 C C . GLY A 1 116 ? 3.298 -18.860 -19.379 1.00 41.12 116 GLY A C 1
ATOM 819 O O . GLY A 1 116 ? 3.342 -18.331 -20.490 1.00 41.12 116 GLY A O 1
ATOM 820 N N . GLY A 1 117 ? 3.222 -18.146 -18.252 1.00 45.25 117 GLY A N 1
ATOM 821 C CA . GLY A 1 117 ? 3.326 -16.690 -18.199 1.00 45.25 117 GLY A CA 1
ATOM 822 C C . GLY A 1 117 ? 4.750 -16.220 -18.505 1.00 45.25 117 GLY A C 1
ATOM 823 O O . GLY A 1 117 ? 5.656 -16.337 -17.685 1.00 45.25 117 GLY A O 1
ATOM 824 N N . SER A 1 118 ? 4.975 -15.666 -19.697 1.00 41.88 118 SER A N 1
ATOM 825 C CA . SER A 1 118 ? 6.239 -15.015 -20.054 1.00 41.88 118 SER A CA 1
ATOM 826 C C . SER A 1 118 ? 6.260 -13.576 -19.527 1.00 41.88 118 SER A C 1
ATOM 828 O O . SER A 1 118 ? 6.059 -12.624 -20.284 1.00 41.88 118 SER A O 1
ATOM 830 N N . SER A 1 119 ? 6.463 -13.398 -18.224 1.00 47.50 119 SER A N 1
ATOM 831 C CA . SER A 1 119 ? 6.716 -12.084 -17.624 1.00 47.50 119 SER A CA 1
ATOM 832 C C . SER A 1 119 ? 8.220 -11.916 -17.361 1.00 47.50 119 SER A C 1
ATOM 834 O O . SER A 1 119 ? 8.883 -12.860 -16.929 1.00 47.50 119 SER A O 1
ATOM 836 N N . HIS A 1 120 ? 8.785 -10.721 -17.606 1.00 45.78 120 HIS A N 1
ATOM 837 C CA . HIS A 1 120 ? 10.210 -10.366 -17.384 1.00 45.78 120 HIS A CA 1
ATOM 838 C C . HIS A 1 120 ? 10.758 -10.719 -15.981 1.00 45.78 120 HIS A C 1
ATOM 840 O O . HIS A 1 120 ? 11.964 -10.708 -15.754 1.00 45.78 120 HIS A O 1
ATOM 846 N N . VAL A 1 121 ? 9.865 -11.063 -15.057 1.00 42.44 121 VAL A N 1
ATOM 847 C CA . VAL A 1 121 ? 10.101 -11.431 -13.663 1.00 42.44 121 VAL A CA 1
ATOM 848 C C . VAL A 1 121 ? 10.645 -12.862 -13.510 1.00 42.44 121 VAL A C 1
ATOM 850 O O . VAL A 1 121 ? 11.415 -13.128 -12.589 1.00 42.44 121 VAL A O 1
ATOM 853 N N . THR A 1 122 ? 10.328 -13.781 -14.431 1.00 45.88 122 THR A N 1
ATOM 854 C CA . THR A 1 122 ? 10.827 -15.173 -14.379 1.00 45.88 122 THR A CA 1
ATOM 855 C C . THR A 1 122 ? 12.319 -15.301 -14.700 1.00 45.88 122 THR A C 1
ATOM 857 O O . THR A 1 122 ? 12.973 -16.203 -14.180 1.00 45.88 122 THR A O 1
ATOM 860 N N . GLY A 1 123 ? 12.892 -14.365 -15.466 1.00 47.69 123 GLY A N 1
ATOM 861 C CA . GLY A 1 123 ? 14.342 -14.295 -15.699 1.00 47.69 123 GLY A CA 1
ATOM 862 C C . GLY A 1 123 ? 15.125 -13.846 -14.459 1.00 47.69 123 GLY A C 1
ATOM 863 O O . GLY A 1 123 ? 16.113 -14.470 -14.089 1.00 47.69 123 GLY A O 1
ATOM 864 N N . ALA A 1 124 ? 14.630 -12.828 -13.745 1.00 46.31 124 ALA A N 1
ATOM 865 C CA . ALA A 1 124 ? 15.346 -12.202 -12.628 1.00 46.31 124 ALA A CA 1
ATOM 866 C C . ALA A 1 124 ? 15.532 -13.111 -11.396 1.00 46.31 124 ALA A C 1
ATOM 868 O O . ALA A 1 124 ? 16.471 -12.921 -10.626 1.00 46.31 124 ALA A O 1
ATOM 869 N N . VAL A 1 125 ? 14.665 -14.111 -11.197 1.00 45.19 125 VAL A N 1
ATOM 870 C CA . VAL A 1 125 ? 14.802 -15.083 -10.093 1.00 45.19 125 VAL A CA 1
ATOM 871 C C . VAL A 1 125 ? 15.643 -16.301 -10.501 1.00 45.19 125 VAL A C 1
ATOM 873 O O . VAL A 1 125 ? 16.294 -16.896 -9.642 1.00 45.19 125 VAL A O 1
ATOM 876 N N . GLY A 1 126 ? 15.717 -16.627 -11.798 1.00 50.44 126 GLY A N 1
ATOM 877 C CA . GLY A 1 126 ? 16.642 -17.643 -12.320 1.00 50.44 126 GLY A CA 1
ATOM 878 C C . GLY A 1 126 ? 18.120 -17.279 -12.117 1.00 50.44 126 GLY A C 1
ATOM 879 O O . GLY A 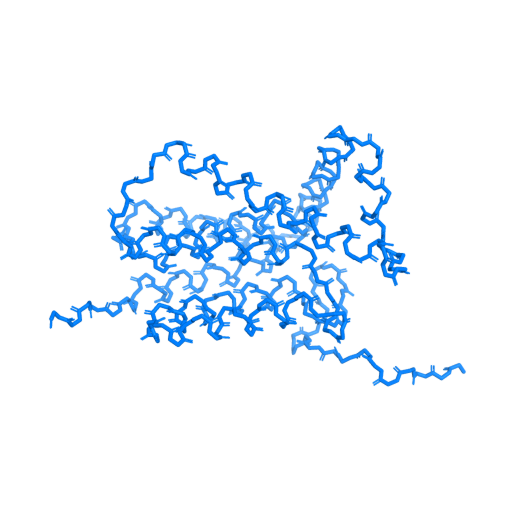1 126 ? 18.951 -18.167 -11.937 1.00 50.44 126 GLY A O 1
ATOM 880 N N . ASP A 1 127 ? 18.421 -15.979 -12.047 1.00 55.75 127 ASP A N 1
ATOM 881 C CA . ASP A 1 127 ? 19.781 -15.429 -11.962 1.00 55.75 127 ASP A CA 1
ATOM 882 C C . ASP A 1 127 ? 20.300 -15.220 -10.516 1.00 55.75 127 ASP A C 1
ATOM 884 O O . ASP A 1 127 ? 21.463 -14.860 -10.307 1.00 55.75 127 ASP A O 1
ATOM 888 N N . GLY A 1 128 ? 19.469 -15.471 -9.493 1.00 56.44 128 GLY A N 1
ATOM 889 C CA . GLY A 1 128 ? 19.858 -15.463 -8.073 1.00 56.44 128 GLY A CA 1
ATOM 890 C C . GLY A 1 128 ? 19.663 -14.132 -7.311 1.00 56.44 128 GLY A C 1
ATOM 891 O O . GLY A 1 128 ? 19.247 -13.120 -7.871 1.00 56.44 128 GLY A O 1
ATOM 892 N N . PRO A 1 129 ? 19.968 -14.092 -5.994 1.00 62.12 129 PRO A N 1
ATOM 893 C CA . PRO A 1 129 ? 19.656 -12.959 -5.101 1.00 62.12 129 PRO A CA 1
ATOM 894 C C . PRO A 1 129 ? 20.344 -11.638 -5.485 1.00 62.12 129 PRO A C 1
ATOM 896 O O . PRO A 1 129 ? 19.873 -10.562 -5.121 1.00 62.12 129 PRO A O 1
ATOM 899 N N . VAL A 1 130 ? 21.445 -11.707 -6.237 1.00 67.81 130 VAL A N 1
ATOM 900 C CA . VAL A 1 130 ? 22.150 -10.530 -6.765 1.00 67.81 130 VAL A CA 1
ATOM 901 C C . VAL A 1 130 ? 21.336 -9.839 -7.862 1.00 67.81 130 VAL A C 1
ATOM 903 O O . VAL A 1 130 ? 21.324 -8.610 -7.919 1.00 67.81 130 VAL A O 1
ATOM 906 N N . ALA A 1 131 ? 20.631 -10.600 -8.703 1.00 65.25 131 ALA A N 1
ATOM 907 C CA . ALA A 1 131 ? 19.767 -10.044 -9.741 1.00 65.25 131 ALA A CA 1
ATOM 908 C C . ALA A 1 131 ? 18.554 -9.326 -9.130 1.00 65.25 131 ALA A C 1
ATOM 910 O O . ALA A 1 131 ? 18.236 -8.215 -9.542 1.00 65.25 131 ALA A O 1
ATOM 911 N N . LEU A 1 132 ? 17.963 -9.890 -8.069 1.00 66.12 132 LEU A N 1
ATOM 912 C CA . LEU A 1 132 ? 16.897 -9.232 -7.305 1.00 66.12 132 LEU A CA 1
ATOM 913 C C . LEU A 1 132 ? 17.361 -7.903 -6.688 1.00 66.12 132 LEU A C 1
ATOM 915 O O . LEU A 1 132 ? 16.667 -6.894 -6.782 1.00 66.12 132 LEU A O 1
ATOM 919 N N . ALA A 1 133 ? 18.543 -7.886 -6.065 1.00 68.12 133 ALA A N 1
ATOM 920 C CA . ALA A 1 133 ? 19.095 -6.661 -5.488 1.00 68.12 133 ALA A CA 1
ATOM 921 C C . ALA A 1 133 ? 19.356 -5.585 -6.556 1.00 68.12 133 ALA A C 1
ATOM 923 O O . ALA A 1 133 ? 19.159 -4.400 -6.291 1.00 68.12 133 ALA A O 1
ATOM 924 N N . ARG A 1 134 ? 19.773 -5.998 -7.761 1.00 73.25 134 ARG A N 1
ATOM 925 C CA . ARG A 1 134 ? 19.965 -5.095 -8.899 1.00 73.25 134 ARG A CA 1
ATOM 926 C C . ARG A 1 134 ? 18.639 -4.531 -9.408 1.00 73.25 134 ARG A C 1
ATOM 928 O O . ARG A 1 134 ? 18.557 -3.324 -9.561 1.00 73.25 134 ARG A O 1
ATOM 935 N N . ASP A 1 135 ? 17.600 -5.353 -9.563 1.00 72.12 135 ASP A N 1
ATOM 936 C CA . ASP A 1 135 ? 16.269 -4.878 -9.980 1.00 72.12 135 ASP A CA 1
ATOM 937 C C . ASP A 1 135 ? 15.707 -3.831 -9.003 1.00 72.12 135 ASP A C 1
ATOM 939 O O . ASP A 1 135 ? 15.222 -2.778 -9.414 1.00 72.12 135 ASP A O 1
ATOM 943 N N . ILE A 1 136 ? 15.857 -4.062 -7.693 1.00 70.19 136 ILE A N 1
ATOM 944 C CA . ILE A 1 136 ? 15.473 -3.078 -6.668 1.00 70.19 136 ILE A CA 1
ATOM 945 C C . ILE A 1 136 ? 16.291 -1.787 -6.813 1.00 70.19 136 ILE A C 1
ATOM 947 O O . ILE A 1 136 ? 15.734 -0.691 -6.738 1.00 70.19 136 ILE A O 1
ATOM 951 N N . ALA A 1 137 ? 17.607 -1.890 -7.022 1.00 70.06 137 ALA A N 1
ATOM 952 C CA . ALA A 1 137 ? 18.463 -0.720 -7.204 1.00 70.06 137 ALA A CA 1
ATOM 953 C C . ALA A 1 137 ? 18.072 0.089 -8.453 1.00 70.06 137 ALA A C 1
ATOM 955 O O . ALA A 1 137 ? 17.952 1.312 -8.366 1.00 70.06 137 ALA A O 1
ATOM 956 N N . ASP A 1 138 ? 17.796 -0.587 -9.568 1.00 75.69 138 ASP A N 1
ATOM 957 C CA . ASP A 1 138 ? 17.376 0.033 -10.826 1.00 75.69 138 ASP A CA 1
ATOM 958 C C . ASP A 1 138 ? 16.023 0.749 -10.662 1.00 75.69 138 ASP A C 1
ATOM 960 O O . ASP A 1 138 ? 15.851 1.881 -11.126 1.00 75.69 138 ASP A O 1
ATOM 964 N N . ARG A 1 139 ? 15.076 0.150 -9.924 1.00 75.31 139 ARG A N 1
ATOM 965 C CA . ARG A 1 139 ? 13.790 0.785 -9.573 1.00 75.31 139 ARG A CA 1
ATOM 966 C C . ARG A 1 139 ? 13.973 2.030 -8.713 1.00 75.31 139 ARG A C 1
ATOM 968 O O . ARG A 1 139 ? 13.346 3.054 -8.984 1.00 75.31 139 ARG A O 1
ATOM 975 N N . ILE A 1 140 ? 14.845 1.975 -7.706 1.00 72.31 140 ILE A N 1
ATOM 976 C CA . ILE A 1 140 ? 15.159 3.136 -6.860 1.00 72.31 140 ILE A CA 1
ATOM 977 C C . ILE A 1 140 ? 15.792 4.250 -7.701 1.00 72.31 140 ILE A C 1
ATOM 979 O O . ILE A 1 140 ? 15.387 5.410 -7.587 1.00 72.31 140 ILE A O 1
ATOM 983 N N . GLU A 1 141 ? 16.747 3.920 -8.572 1.00 76.81 141 GLU A N 1
ATOM 984 C CA . GLU A 1 141 ? 17.369 4.895 -9.469 1.00 76.81 141 GLU A CA 1
ATOM 985 C C . GLU A 1 141 ? 16.326 5.550 -10.384 1.00 76.81 141 GLU A C 1
ATOM 987 O O . GLU A 1 141 ? 16.295 6.778 -10.528 1.00 76.81 141 GLU A O 1
ATOM 992 N N . LEU A 1 142 ? 15.426 4.752 -10.959 1.00 78.50 142 LEU A N 1
ATOM 993 C CA . LEU A 1 142 ? 14.346 5.231 -11.814 1.00 78.50 142 LEU A CA 1
ATOM 994 C C . LEU A 1 142 ? 13.386 6.161 -11.055 1.00 78.50 142 LEU A C 1
ATOM 996 O O . LEU A 1 142 ? 13.053 7.240 -11.555 1.00 78.50 142 LEU A O 1
ATOM 1000 N N . SER A 1 143 ? 13.007 5.795 -9.829 1.00 72.81 143 SER A N 1
ATOM 1001 C CA . SER A 1 143 ? 12.204 6.618 -8.915 1.00 72.81 143 SER A CA 1
ATOM 1002 C C . SER A 1 143 ? 12.859 7.974 -8.634 1.00 72.81 143 SER A C 1
ATOM 1004 O O . SER A 1 143 ? 12.198 9.018 -8.707 1.00 72.81 143 SER A O 1
ATOM 1006 N N . VAL A 1 144 ? 14.171 7.994 -8.372 1.00 76.06 144 VAL A N 1
ATOM 1007 C CA . VAL A 1 144 ? 14.936 9.234 -8.148 1.00 76.06 144 VAL A CA 1
ATOM 1008 C C . VAL A 1 144 ? 14.983 10.089 -9.413 1.00 76.06 144 VAL A C 1
ATOM 1010 O O . VAL A 1 144 ? 14.707 11.293 -9.352 1.00 76.06 144 VAL A O 1
ATOM 1013 N N . ARG A 1 145 ? 15.283 9.491 -10.572 1.00 81.44 145 ARG A N 1
ATOM 1014 C CA . ARG A 1 145 ? 15.331 10.205 -11.860 1.00 81.44 145 ARG A CA 1
ATOM 1015 C C . ARG A 1 145 ? 13.985 10.845 -12.198 1.00 81.44 145 ARG A C 1
ATOM 1017 O O . ARG A 1 145 ? 13.946 12.027 -12.529 1.00 81.44 145 ARG A O 1
ATOM 1024 N N . ARG A 1 146 ? 12.875 10.111 -12.062 1.00 77.00 146 ARG A N 1
ATOM 1025 C CA . ARG A 1 146 ? 11.521 10.632 -12.340 1.00 77.00 146 ARG A CA 1
ATOM 1026 C C . ARG A 1 146 ? 11.108 11.740 -11.376 1.00 77.00 146 ARG A C 1
ATOM 1028 O O . ARG A 1 146 ? 10.505 12.723 -11.798 1.00 77.00 146 ARG A O 1
ATOM 1035 N N . THR A 1 147 ? 11.455 11.605 -10.098 1.00 78.81 147 THR A N 1
ATOM 1036 C CA . THR A 1 147 ? 11.146 12.619 -9.079 1.00 78.81 147 THR A CA 1
ATOM 1037 C C . THR A 1 147 ? 11.906 13.916 -9.337 1.00 78.81 147 THR A C 1
ATOM 1039 O O . THR A 1 147 ? 11.310 14.992 -9.323 1.00 78.81 147 THR A O 1
ATOM 1042 N N . THR A 1 148 ? 13.211 13.820 -9.600 1.00 82.12 148 THR A N 1
ATOM 1043 C CA . THR A 1 148 ? 14.085 14.990 -9.791 1.00 82.12 148 THR A CA 1
ATOM 1044 C C . THR A 1 148 ? 13.921 15.656 -11.159 1.00 82.12 148 THR A C 1
ATOM 1046 O O . THR A 1 148 ? 14.217 16.841 -11.291 1.00 82.12 148 THR A O 1
ATOM 1049 N N . ALA A 1 149 ? 13.380 14.948 -12.156 1.00 81.06 149 ALA A N 1
ATOM 1050 C CA . ALA A 1 149 ? 13.084 15.504 -13.478 1.00 81.06 149 ALA A CA 1
ATOM 1051 C C . ALA A 1 149 ? 11.959 16.559 -13.480 1.00 81.06 149 ALA A C 1
ATOM 1053 O O . ALA A 1 149 ? 11.841 17.314 -14.444 1.00 81.06 149 ALA A O 1
ATOM 1054 N N . ALA A 1 150 ? 11.134 16.635 -12.427 1.00 80.69 150 ALA A N 1
ATOM 1055 C CA . ALA A 1 150 ? 10.040 17.598 -12.333 1.00 80.69 150 ALA A CA 1
ATOM 1056 C C . ALA A 1 150 ? 9.945 18.228 -10.935 1.00 80.69 150 ALA A C 1
ATOM 1058 O O . ALA A 1 150 ? 9.727 17.542 -9.936 1.00 80.69 150 ALA A O 1
ATOM 1059 N N . ALA A 1 151 ? 10.007 19.563 -10.869 1.00 81.50 151 ALA A N 1
ATOM 1060 C CA . ALA A 1 151 ? 9.909 20.308 -9.609 1.00 81.50 151 ALA A CA 1
ATOM 1061 C C . ALA A 1 151 ? 8.606 20.008 -8.841 1.00 81.50 151 ALA A C 1
ATOM 1063 O O . ALA A 1 151 ? 8.623 19.879 -7.619 1.00 81.50 151 ALA A O 1
ATOM 1064 N N . GLY A 1 152 ? 7.490 19.833 -9.561 1.00 83.62 152 GLY A N 1
ATOM 1065 C CA . GLY A 1 152 ? 6.209 19.440 -8.969 1.00 83.62 152 GLY A CA 1
ATOM 1066 C C . GLY A 1 152 ? 6.260 18.061 -8.302 1.00 83.62 152 GLY A C 1
ATOM 1067 O O . GLY A 1 152 ? 5.855 17.928 -7.151 1.00 83.62 152 GLY A O 1
ATOM 1068 N N . ALA A 1 153 ? 6.823 17.053 -8.976 1.00 81.62 153 ALA A N 1
ATOM 1069 C CA . ALA A 1 153 ? 6.972 15.707 -8.418 1.00 81.62 153 ALA A CA 1
ATOM 1070 C C . ALA A 1 153 ? 7.895 15.705 -7.190 1.00 81.62 153 ALA A C 1
ATOM 1072 O O . ALA A 1 153 ? 7.552 15.117 -6.166 1.00 81.62 153 ALA A O 1
ATOM 1073 N N . THR A 1 154 ? 9.016 16.434 -7.250 1.00 82.50 154 THR A N 1
ATOM 1074 C CA . THR A 1 154 ? 9.907 16.635 -6.095 1.00 82.50 154 THR A CA 1
ATOM 1075 C C . THR A 1 154 ? 9.165 17.253 -4.905 1.00 82.50 154 THR A C 1
ATOM 1077 O O . THR A 1 154 ? 9.264 16.739 -3.789 1.00 82.50 154 THR A O 1
ATOM 1080 N N . ALA A 1 155 ? 8.392 18.323 -5.122 1.00 85.56 155 ALA A N 1
ATOM 1081 C CA . ALA A 1 155 ? 7.632 18.973 -4.054 1.00 85.56 155 ALA A CA 1
ATOM 1082 C C . ALA A 1 155 ? 6.590 18.030 -3.429 1.00 85.56 155 ALA A C 1
ATOM 1084 O O . ALA A 1 155 ? 6.478 17.972 -2.202 1.00 85.56 155 ALA A O 1
ATOM 1085 N N . VAL A 1 156 ? 5.874 17.253 -4.253 1.00 88.94 156 VAL A N 1
ATOM 1086 C CA . VAL A 1 156 ? 4.892 16.260 -3.786 1.00 88.94 156 VAL A CA 1
ATOM 1087 C C . VAL A 1 156 ? 5.564 15.183 -2.941 1.00 88.94 156 VAL A C 1
ATOM 1089 O O . VAL A 1 156 ? 5.089 14.904 -1.841 1.00 88.94 156 VAL A O 1
ATOM 1092 N N . VAL A 1 157 ? 6.677 14.612 -3.407 1.00 84.75 157 VAL A N 1
ATOM 1093 C CA . VAL A 1 157 ? 7.415 13.565 -2.684 1.00 84.75 157 VAL A CA 1
ATOM 1094 C C . VAL A 1 157 ? 7.905 14.081 -1.330 1.00 84.75 157 VAL A C 1
ATOM 1096 O O . VAL A 1 157 ? 7.595 13.483 -0.300 1.00 84.75 157 VAL A O 1
ATOM 1099 N N . LEU A 1 158 ? 8.611 15.216 -1.301 1.00 86.62 158 LEU A N 1
ATOM 1100 C CA . LEU A 1 158 ? 9.166 15.763 -0.057 1.00 86.62 158 LEU A CA 1
ATOM 1101 C C . LEU A 1 158 ? 8.073 16.193 0.929 1.00 86.62 158 LEU A C 1
ATOM 1103 O O . LEU A 1 158 ? 8.153 15.873 2.118 1.00 86.62 158 LEU A O 1
ATOM 1107 N N . GLY A 1 159 ? 7.033 16.878 0.444 1.00 90.62 159 GLY A N 1
ATOM 1108 C CA . GLY A 1 159 ? 5.902 17.294 1.272 1.00 90.62 159 GLY A CA 1
ATOM 1109 C C . GLY A 1 159 ? 5.152 16.100 1.864 1.00 90.62 159 GLY A C 1
ATOM 1110 O O . GLY A 1 159 ? 4.857 16.079 3.060 1.00 90.62 159 GLY A O 1
ATOM 1111 N N . SER A 1 160 ? 4.914 15.067 1.056 1.00 92.44 160 SER A N 1
ATOM 1112 C CA . SER A 1 160 ? 4.241 13.843 1.494 1.00 92.44 160 SER A CA 1
ATOM 1113 C C . SER A 1 160 ? 5.075 13.060 2.507 1.00 92.44 160 SER A C 1
ATOM 1115 O O . SER A 1 160 ? 4.539 12.635 3.529 1.00 92.44 160 SER A O 1
ATOM 1117 N N . LEU A 1 161 ? 6.391 12.934 2.300 1.00 89.50 161 LEU A N 1
ATOM 1118 C CA . LEU A 1 161 ? 7.295 12.316 3.278 1.00 89.50 161 LEU A CA 1
ATOM 1119 C C . LEU A 1 161 ? 7.289 13.066 4.614 1.00 89.50 161 LEU A C 1
ATOM 1121 O O . LEU A 1 161 ? 7.225 12.432 5.667 1.00 89.50 161 LEU A O 1
ATOM 1125 N N . ALA A 1 162 ? 7.297 14.401 4.591 1.00 90.19 162 ALA A N 1
ATOM 1126 C CA . ALA A 1 162 ? 7.224 15.207 5.809 1.00 90.19 162 ALA A CA 1
ATOM 1127 C C . ALA A 1 162 ? 5.904 14.986 6.569 1.00 90.19 162 ALA A C 1
ATOM 1129 O O . ALA A 1 162 ? 5.913 14.820 7.793 1.00 90.19 162 ALA A O 1
ATOM 1130 N N . ILE A 1 163 ? 4.776 14.924 5.853 1.00 93.50 163 ILE A N 1
ATOM 1131 C CA . ILE A 1 163 ? 3.459 14.611 6.430 1.00 93.50 163 ILE A CA 1
ATOM 1132 C C . ILE A 1 163 ? 3.457 13.206 7.041 1.00 93.50 163 ILE A C 1
ATOM 1134 O O . ILE A 1 163 ? 3.066 13.041 8.198 1.00 93.50 163 ILE A O 1
ATOM 1138 N N . LEU A 1 164 ? 3.911 12.198 6.295 1.00 90.00 164 LEU A N 1
ATOM 1139 C CA . LEU A 1 164 ? 3.945 10.806 6.747 1.00 90.00 164 LEU A CA 1
ATOM 1140 C C . LEU A 1 164 ? 4.850 10.635 7.971 1.00 90.00 164 LEU A C 1
ATOM 1142 O O . LEU A 1 164 ? 4.450 9.985 8.937 1.00 90.00 164 LEU A O 1
ATOM 1146 N N . ALA A 1 165 ? 6.020 11.279 7.983 1.00 83.56 165 ALA A N 1
ATOM 1147 C CA . ALA A 1 165 ? 6.915 11.298 9.137 1.00 83.56 165 ALA A CA 1
ATOM 1148 C C . ALA A 1 165 ? 6.247 11.951 10.356 1.00 83.56 165 ALA A C 1
ATOM 1150 O O . ALA A 1 165 ? 6.293 11.404 11.459 1.00 83.56 165 ALA A O 1
ATOM 1151 N N . ALA A 1 166 ? 5.564 13.085 10.171 1.00 90.00 166 ALA A N 1
ATOM 1152 C CA . ALA A 1 166 ? 4.829 13.735 11.251 1.00 90.00 166 ALA A CA 1
ATOM 1153 C C . ALA A 1 166 ? 3.718 12.831 11.812 1.00 90.00 166 ALA A C 1
ATOM 1155 O O . ALA A 1 166 ? 3.593 12.711 13.032 1.00 90.00 166 ALA A O 1
ATOM 1156 N N . ILE A 1 167 ? 2.952 12.153 10.951 1.00 89.44 167 ILE A N 1
ATOM 1157 C CA . ILE A 1 167 ? 1.911 11.203 11.368 1.00 89.44 167 ILE A CA 1
ATOM 1158 C C . ILE A 1 167 ? 2.527 10.039 12.146 1.00 89.44 167 ILE A C 1
ATOM 1160 O O . ILE A 1 167 ? 2.054 9.735 13.245 1.00 89.44 167 ILE A O 1
ATOM 1164 N N . ALA A 1 168 ? 3.589 9.431 11.611 1.00 83.56 168 ALA A N 1
ATOM 1165 C CA . ALA A 1 168 ? 4.258 8.280 12.206 1.00 83.56 168 ALA A CA 1
ATOM 1166 C C . ALA A 1 168 ? 4.837 8.582 13.597 1.00 83.56 168 ALA A C 1
ATOM 1168 O O . ALA A 1 168 ? 4.798 7.719 14.476 1.00 83.56 168 ALA A O 1
ATOM 1169 N N . LEU A 1 169 ? 5.339 9.804 13.801 1.00 84.50 169 LEU A N 1
ATOM 1170 C CA . LEU A 1 169 ? 5.976 10.228 15.049 1.00 84.50 169 LEU A CA 1
ATOM 1171 C C . LEU A 1 169 ? 4.996 10.791 16.085 1.00 84.50 169 LEU A C 1
ATOM 1173 O O . LEU A 1 169 ? 5.264 10.695 17.281 1.00 84.50 169 LEU A O 1
ATOM 1177 N N . ARG A 1 170 ? 3.892 11.418 15.658 1.00 84.88 170 ARG A N 1
ATOM 1178 C CA . ARG A 1 170 ? 3.045 12.232 16.555 1.00 84.88 170 ARG A CA 1
ATOM 1179 C C . ARG A 1 170 ? 1.661 11.654 16.823 1.00 84.88 170 ARG A C 1
ATOM 1181 O O . ARG A 1 170 ? 0.993 12.103 17.750 1.00 84.88 170 ARG A O 1
ATOM 1188 N N . THR A 1 171 ? 1.212 10.678 16.040 1.00 81.75 171 THR A N 1
ATOM 1189 C CA . THR A 1 171 ? -0.153 10.143 16.153 1.00 81.75 171 THR A CA 1
ATOM 1190 C C . THR A 1 171 ? -0.161 8.843 16.949 1.00 81.75 171 THR A C 1
ATOM 1192 O O . THR A 1 171 ? 0.733 8.009 16.800 1.00 81.75 171 THR A O 1
ATOM 1195 N N . ARG A 1 172 ? -1.203 8.607 17.760 1.00 82.44 172 ARG A N 1
ATOM 1196 C CA . ARG A 1 172 ? -1.471 7.254 18.271 1.00 82.44 172 ARG A CA 1
ATOM 1197 C C . ARG A 1 172 ? -1.855 6.358 17.099 1.00 82.44 172 ARG A C 1
ATOM 1199 O O . ARG A 1 172 ? -2.916 6.528 16.506 1.00 82.44 172 ARG A O 1
ATOM 1206 N N . ARG A 1 173 ? -0.975 5.420 16.756 1.00 79.44 173 ARG A N 1
ATOM 1207 C CA . ARG A 1 173 ? -1.142 4.581 15.569 1.00 79.44 173 ARG A CA 1
ATOM 1208 C C . ARG A 1 173 ? -2.097 3.428 15.845 1.00 79.44 173 ARG A C 1
ATOM 1210 O O . ARG A 1 173 ? -1.869 2.612 16.739 1.00 79.44 173 ARG A O 1
ATOM 1217 N N . SER A 1 174 ? -3.178 3.391 15.074 1.00 89.12 174 SER A N 1
ATOM 1218 C CA . SER A 1 174 ? -4.107 2.269 15.049 1.00 89.12 174 SER A CA 1
ATOM 1219 C C . SER A 1 174 ? -3.520 1.088 14.267 1.00 89.12 174 SER A C 1
ATOM 1221 O O . SER A 1 174 ? -2.627 1.293 13.442 1.00 89.12 174 SER A O 1
ATOM 1223 N N . PRO A 1 175 ? -4.025 -0.145 14.468 1.00 91.19 175 PRO A N 1
ATOM 1224 C CA . PRO A 1 175 ? -3.599 -1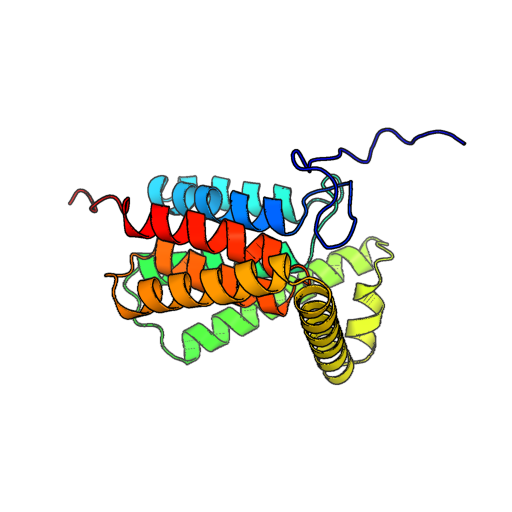.310 13.691 1.00 91.19 175 PRO A CA 1
ATOM 1225 C C . PRO A 1 175 ? -3.666 -1.099 12.173 1.00 91.19 175 PRO A C 1
ATOM 1227 O O . PRO A 1 175 ? -2.754 -1.499 11.457 1.00 91.19 175 PRO A O 1
ATOM 1230 N N . VAL A 1 176 ? -4.723 -0.432 11.696 1.00 93.31 176 VAL A N 1
ATOM 1231 C CA . VAL A 1 176 ? -4.922 -0.134 10.270 1.00 93.31 176 VAL A CA 1
ATOM 1232 C C . VAL A 1 176 ? -3.924 0.910 9.780 1.00 93.31 176 VAL A C 1
ATOM 1234 O O . VAL A 1 176 ? -3.344 0.725 8.715 1.00 93.31 176 VAL A O 1
ATOM 1237 N N . LEU A 1 177 ? -3.677 1.974 10.553 1.00 92.62 177 LEU A N 1
ATOM 1238 C CA . LEU A 1 177 ? -2.695 2.991 10.175 1.00 92.62 177 LEU A CA 1
ATOM 1239 C C . LEU A 1 177 ? -1.274 2.412 10.124 1.00 92.62 177 LEU A C 1
ATOM 1241 O O . LEU A 1 177 ? -0.540 2.705 9.188 1.00 92.62 177 LEU A O 1
ATOM 1245 N N . ASP A 1 178 ? -0.892 1.564 11.082 1.00 90.88 178 ASP A N 1
ATOM 1246 C CA . ASP A 1 178 ? 0.407 0.879 11.047 1.00 90.88 178 ASP A CA 1
ATOM 1247 C C . ASP A 1 178 ? 0.540 -0.025 9.816 1.00 90.88 178 ASP A C 1
ATOM 1249 O O . ASP A 1 178 ? 1.543 0.042 9.110 1.00 90.88 178 ASP A O 1
ATOM 1253 N N . ALA A 1 179 ? -0.480 -0.841 9.537 1.00 93.00 179 ALA A N 1
ATOM 1254 C CA . ALA A 1 179 ? -0.505 -1.708 8.364 1.00 93.00 179 ALA A CA 1
ATOM 1255 C C . ALA A 1 179 ? -0.393 -0.919 7.055 1.00 93.00 179 ALA A C 1
ATOM 1257 O O . ALA A 1 179 ? 0.381 -1.293 6.176 1.00 93.00 179 ALA A O 1
ATOM 1258 N N . PHE A 1 180 ? -1.117 0.196 6.957 1.00 95.19 180 PHE A N 1
ATOM 1259 C CA . PHE A 1 180 ? -1.085 1.075 5.796 1.00 95.19 180 PHE A CA 1
ATOM 1260 C C . PHE A 1 180 ? 0.290 1.723 5.600 1.00 95.19 180 PHE A C 1
ATOM 1262 O O . PHE A 1 180 ? 0.829 1.676 4.501 1.00 95.19 180 PHE A O 1
ATOM 1269 N N . LEU A 1 181 ? 0.890 2.284 6.658 1.00 93.00 181 LEU A N 1
ATOM 1270 C CA . LEU A 1 181 ? 2.202 2.936 6.573 1.00 93.00 181 LEU A CA 1
ATOM 1271 C C . LEU A 1 181 ? 3.314 1.952 6.192 1.00 93.00 181 LEU A C 1
ATOM 1273 O O . LEU A 1 181 ? 4.190 2.304 5.405 1.00 93.00 181 LEU A O 1
ATOM 1277 N N . ILE A 1 182 ? 3.280 0.725 6.722 1.00 90.44 182 ILE A N 1
ATOM 1278 C CA . ILE A 1 182 ? 4.248 -0.311 6.340 1.00 90.44 182 ILE A CA 1
ATOM 1279 C C . ILE A 1 182 ? 4.004 -0.785 4.905 1.00 90.44 182 ILE A C 1
ATOM 1281 O O . ILE A 1 182 ? 4.965 -0.918 4.155 1.00 90.44 182 ILE A O 1
ATOM 1285 N N . GLY A 1 183 ? 2.747 -0.992 4.499 1.00 91.44 183 GLY A N 1
ATOM 1286 C CA . GLY A 1 183 ? 2.410 -1.319 3.112 1.00 91.44 183 GLY A CA 1
ATOM 1287 C C . GLY A 1 183 ? 2.914 -0.257 2.134 1.00 91.44 183 GLY A C 1
ATOM 1288 O O . GLY A 1 183 ? 3.599 -0.590 1.175 1.00 91.44 183 GLY A O 1
ATOM 1289 N N . LEU A 1 184 ? 2.678 1.024 2.432 1.00 92.00 184 LEU A N 1
ATOM 1290 C CA . LEU A 1 184 ? 3.175 2.146 1.633 1.00 92.00 184 LEU A CA 1
ATOM 1291 C C . LEU A 1 184 ? 4.708 2.170 1.570 1.00 92.00 184 LEU A C 1
ATOM 1293 O O . LEU A 1 184 ? 5.269 2.375 0.501 1.00 92.00 184 LEU A O 1
ATOM 1297 N N . ALA A 1 185 ? 5.397 1.919 2.688 1.00 86.69 185 ALA A N 1
ATOM 1298 C CA . ALA A 1 185 ? 6.856 1.840 2.701 1.00 86.69 185 ALA A CA 1
ATOM 1299 C C . ALA A 1 185 ? 7.389 0.697 1.820 1.00 86.69 185 ALA A C 1
ATOM 1301 O O . ALA A 1 185 ? 8.392 0.880 1.138 1.00 86.69 185 ALA A O 1
ATOM 1302 N N . VAL A 1 186 ? 6.716 -0.459 1.811 1.00 85.12 186 VAL A N 1
ATOM 1303 C CA . VAL A 1 186 ? 7.043 -1.571 0.905 1.00 85.12 186 VAL A CA 1
ATOM 1304 C C . VAL A 1 186 ? 6.759 -1.194 -0.546 1.00 85.12 186 VAL A C 1
ATOM 1306 O O . VAL A 1 186 ? 7.590 -1.489 -1.398 1.00 85.12 186 VAL A O 1
ATOM 1309 N N . SER A 1 187 ? 5.651 -0.495 -0.814 1.00 87.31 187 SER A N 1
ATOM 1310 C CA . SER A 1 187 ? 5.283 0.005 -2.147 1.00 87.31 187 SER A CA 1
ATOM 1311 C C . SER A 1 187 ? 6.432 0.797 -2.762 1.00 87.31 187 SER A C 1
ATOM 1313 O O . SER A 1 187 ? 6.907 0.447 -3.830 1.00 87.31 187 SER A O 1
ATOM 1315 N N . LEU A 1 188 ? 7.014 1.738 -2.013 1.00 83.12 188 LEU A N 1
ATOM 1316 C CA . LEU A 1 188 ? 8.144 2.558 -2.479 1.00 83.12 188 LEU A CA 1
ATOM 1317 C C . LEU A 1 188 ? 9.424 1.768 -2.800 1.00 83.12 188 LEU A C 1
ATOM 1319 O O . LEU A 1 188 ? 10.335 2.315 -3.418 1.00 83.12 188 LEU A O 1
ATOM 1323 N N . VAL A 1 189 ? 9.531 0.521 -2.332 1.00 78.44 189 VAL A N 1
ATOM 1324 C CA . VAL A 1 189 ? 10.663 -0.369 -2.627 1.00 78.44 189 VAL A CA 1
ATOM 1325 C C . VAL A 1 189 ? 10.390 -1.208 -3.872 1.00 78.44 189 VAL A C 1
ATOM 1327 O O . VAL A 1 189 ? 11.303 -1.440 -4.661 1.00 78.44 189 VAL A O 1
ATOM 1330 N N . VAL A 1 190 ? 9.158 -1.694 -4.034 1.00 77.69 190 VAL A N 1
ATOM 1331 C CA . VAL A 1 190 ? 8.800 -2.617 -5.125 1.00 77.69 190 VAL A CA 1
ATOM 1332 C C . VAL A 1 190 ? 8.289 -1.895 -6.375 1.00 77.69 190 VAL A C 1
ATOM 1334 O O . VAL A 1 190 ? 8.403 -2.431 -7.478 1.00 77.69 190 VAL A O 1
ATOM 1337 N N . ASN A 1 191 ? 7.809 -0.663 -6.224 1.00 80.44 191 ASN A N 1
ATOM 1338 C CA . ASN A 1 191 ? 7.220 0.156 -7.274 1.00 80.44 191 ASN A CA 1
ATOM 1339 C C . ASN A 1 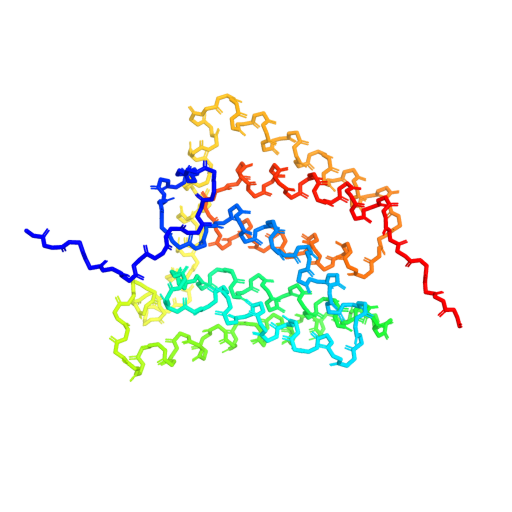191 ? 8.087 1.380 -7.609 1.00 80.44 191 ASN A C 1
ATOM 1341 O O . ASN A 1 191 ? 9.046 1.718 -6.917 1.00 80.44 191 ASN A O 1
ATOM 1345 N N . ASP A 1 192 ? 7.763 2.032 -8.727 1.00 75.94 192 ASP A N 1
ATOM 1346 C CA . ASP A 1 192 ? 8.617 3.021 -9.389 1.00 75.94 192 ASP A CA 1
ATOM 1347 C C . ASP A 1 192 ? 7.940 4.393 -9.613 1.00 75.94 192 ASP A C 1
ATOM 1349 O O . ASP A 1 192 ? 8.419 5.208 -10.412 1.00 75.94 192 ASP A O 1
ATOM 1353 N N . THR A 1 193 ? 6.818 4.670 -8.933 1.00 81.44 193 THR A N 1
ATOM 1354 C CA . THR A 1 193 ? 6.037 5.916 -9.094 1.00 81.44 193 THR A CA 1
ATOM 1355 C C . THR A 1 193 ? 5.839 6.678 -7.774 1.00 81.44 193 THR A C 1
ATOM 1357 O O . THR A 1 193 ? 4.706 6.853 -7.307 1.00 81.44 193 THR A O 1
ATOM 1360 N N . PRO A 1 194 ? 6.927 7.155 -7.147 1.00 81.94 194 PRO A N 1
ATOM 1361 C CA . PRO A 1 194 ? 6.900 7.647 -5.773 1.00 81.94 194 PRO A CA 1
ATOM 1362 C C . PRO A 1 194 ? 6.000 8.870 -5.568 1.00 81.94 194 PRO A C 1
ATOM 1364 O O . PRO A 1 194 ? 5.448 9.025 -4.484 1.00 81.94 194 PRO A O 1
ATOM 1367 N N . SER A 1 195 ? 5.821 9.752 -6.560 1.00 84.38 195 SER A N 1
ATOM 1368 C CA . SER A 1 195 ? 4.953 10.931 -6.387 1.00 84.38 195 SER A CA 1
ATOM 1369 C C . SER A 1 195 ? 3.478 10.560 -6.280 1.00 84.38 195 SER A C 1
ATOM 1371 O O . SER A 1 195 ? 2.755 11.165 -5.489 1.00 84.38 195 SER A O 1
ATOM 1373 N N . ASP A 1 196 ? 3.050 9.560 -7.049 1.00 86.50 196 ASP A N 1
ATOM 1374 C CA . ASP A 1 196 ? 1.665 9.095 -7.081 1.00 86.50 196 ASP A CA 1
ATOM 1375 C C . ASP A 1 196 ? 1.330 8.373 -5.769 1.00 86.50 196 ASP A C 1
ATOM 1377 O O . ASP A 1 196 ? 0.346 8.690 -5.095 1.00 86.50 196 ASP A O 1
ATOM 1381 N N . GLU A 1 197 ? 2.216 7.458 -5.366 1.00 90.00 197 GLU A N 1
ATOM 1382 C CA . GLU A 1 197 ? 2.085 6.662 -4.145 1.00 90.00 197 GLU A CA 1
ATOM 1383 C C . GLU A 1 197 ? 2.174 7.532 -2.889 1.00 90.00 197 GLU A C 1
ATOM 1385 O O . GLU A 1 197 ? 1.322 7.444 -2.007 1.00 90.00 197 GLU A O 1
ATOM 1390 N N . LEU A 1 198 ? 3.169 8.421 -2.793 1.00 91.38 198 LEU A N 1
ATOM 1391 C CA . LEU A 1 198 ? 3.315 9.289 -1.625 1.00 91.38 198 LEU A CA 1
ATOM 1392 C C . LEU A 1 198 ? 2.210 10.342 -1.553 1.00 91.38 198 LEU A C 1
ATOM 1394 O O . LEU A 1 198 ? 1.717 10.606 -0.457 1.00 91.38 198 LEU A O 1
ATOM 1398 N N . GLY A 1 199 ? 1.794 10.913 -2.687 1.00 92.00 199 GLY A N 1
ATOM 1399 C CA . GLY A 1 199 ? 0.728 11.913 -2.731 1.00 92.00 199 GLY A CA 1
ATOM 1400 C C . GLY A 1 199 ? -0.606 11.352 -2.235 1.00 92.00 199 GLY A C 1
ATOM 1401 O O . GLY A 1 199 ? -1.189 11.877 -1.280 1.00 92.00 199 GLY A O 1
ATOM 1402 N N . ALA A 1 200 ? -1.065 10.244 -2.828 1.00 93.50 200 ALA A N 1
ATOM 1403 C CA . ALA A 1 200 ? -2.275 9.561 -2.370 1.00 93.50 200 ALA A CA 1
ATOM 1404 C C . ALA A 1 200 ? -2.093 8.980 -0.959 1.00 93.50 200 ALA A C 1
ATOM 1406 O O . ALA A 1 200 ? -2.971 9.118 -0.103 1.00 93.50 200 ALA A O 1
ATOM 1407 N N . GLY A 1 201 ? -0.927 8.392 -0.690 1.00 95.19 201 GLY A N 1
ATOM 1408 C CA . GLY A 1 201 ? -0.580 7.784 0.587 1.00 95.19 201 GLY A CA 1
ATOM 1409 C C . GLY A 1 201 ? -0.640 8.761 1.756 1.00 95.19 201 GLY A C 1
ATOM 1410 O O . GLY A 1 201 ? -1.221 8.442 2.794 1.00 95.19 201 GLY A O 1
ATOM 1411 N N . ALA A 1 202 ? -0.120 9.978 1.592 1.00 95.56 202 ALA A N 1
ATOM 1412 C CA . ALA A 1 202 ? -0.191 11.023 2.609 1.00 95.56 202 ALA A CA 1
ATOM 1413 C C . ALA A 1 202 ? -1.638 11.459 2.882 1.00 95.56 202 ALA A C 1
ATOM 1415 O O . ALA A 1 202 ? -2.035 11.556 4.047 1.00 95.56 202 ALA A O 1
ATOM 1416 N N . ALA A 1 203 ? -2.450 11.666 1.839 1.00 95.25 203 ALA A N 1
ATOM 1417 C CA . ALA A 1 203 ? -3.860 12.030 1.995 1.00 95.25 203 ALA A CA 1
ATOM 1418 C C . ALA A 1 203 ? -4.653 10.948 2.752 1.00 95.25 203 ALA A C 1
ATOM 1420 O O . ALA A 1 203 ? -5.396 11.247 3.693 1.00 95.25 203 ALA A O 1
ATOM 1421 N N . ILE A 1 204 ? -4.440 9.680 2.399 1.00 95.88 204 ILE A N 1
ATOM 1422 C CA . ILE A 1 204 ? -5.070 8.530 3.056 1.00 95.88 204 ILE A CA 1
ATOM 1423 C C . ILE A 1 204 ? -4.582 8.384 4.501 1.00 95.88 204 ILE A C 1
ATOM 1425 O O . ILE A 1 204 ? -5.395 8.185 5.406 1.00 95.88 204 ILE A O 1
ATOM 1429 N N . ALA A 1 205 ? -3.279 8.528 4.751 1.00 94.56 205 ALA A N 1
ATOM 1430 C CA . ALA A 1 205 ? -2.718 8.458 6.097 1.00 94.56 205 ALA A CA 1
ATO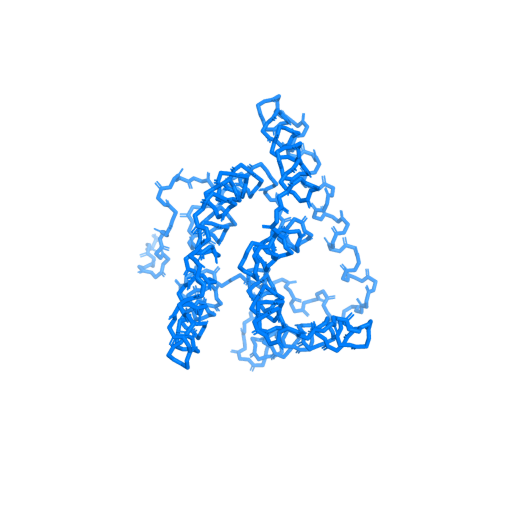M 1431 C C . ALA A 1 205 ? -3.309 9.542 7.009 1.00 94.56 205 ALA A C 1
ATOM 1433 O O . ALA A 1 205 ? -3.635 9.246 8.160 1.00 94.56 205 ALA A O 1
ATOM 1434 N N . ILE A 1 206 ? -3.518 10.767 6.503 1.00 94.94 206 ILE A N 1
ATOM 1435 C CA . ILE A 1 206 ? -4.227 11.830 7.236 1.00 94.94 206 ILE A CA 1
ATOM 1436 C C . ILE A 1 206 ? -5.653 11.381 7.578 1.00 94.94 206 ILE A C 1
ATOM 1438 O O . ILE A 1 206 ? -6.090 11.546 8.721 1.00 94.94 206 ILE A O 1
ATOM 1442 N N . ALA A 1 207 ? -6.383 10.814 6.614 1.00 93.94 207 ALA A N 1
ATOM 1443 C CA . ALA A 1 207 ? -7.752 10.355 6.833 1.00 93.94 207 ALA A CA 1
ATOM 1444 C C . ALA A 1 207 ? -7.821 9.254 7.908 1.00 93.94 207 ALA A C 1
ATOM 1446 O O . ALA A 1 207 ? -8.602 9.380 8.856 1.00 93.94 207 ALA A O 1
ATOM 1447 N N . LEU A 1 208 ? -6.956 8.237 7.818 1.00 92.50 208 LEU A N 1
ATOM 1448 C CA . LEU A 1 208 ? -6.858 7.130 8.780 1.00 92.50 208 LEU A CA 1
ATOM 1449 C C . LEU A 1 208 ? -6.424 7.599 10.177 1.00 92.50 208 LEU A C 1
ATOM 1451 O O . LEU A 1 208 ? -6.975 7.143 11.182 1.00 92.50 208 LEU A O 1
ATOM 1455 N N . ALA A 1 209 ? -5.474 8.536 10.246 1.00 90.94 2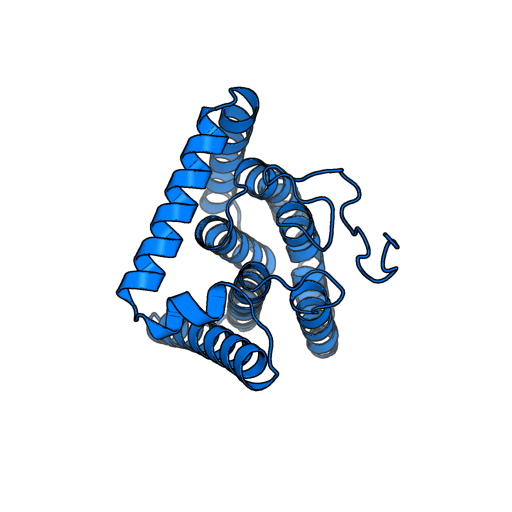09 ALA A N 1
ATOM 1456 C CA . ALA A 1 209 ? -5.020 9.147 11.494 1.00 90.94 209 ALA A CA 1
ATOM 1457 C C . ALA A 1 209 ? -6.142 9.909 12.214 1.00 90.94 209 ALA A C 1
ATOM 1459 O O . ALA A 1 209 ? -6.153 9.966 13.443 1.00 90.94 209 ALA A O 1
ATOM 1460 N N . ARG A 1 210 ? -7.095 10.474 11.461 1.00 87.50 210 ARG A N 1
ATOM 1461 C CA . ARG A 1 210 ? -8.241 11.214 12.011 1.00 87.50 210 ARG A CA 1
ATOM 1462 C C . ARG A 1 210 ? -9.454 10.334 12.333 1.00 87.50 210 ARG A C 1
ATOM 1464 O O . ARG A 1 210 ? -10.171 10.657 13.272 1.00 87.50 210 ARG A O 1
ATOM 1471 N N . HIS A 1 211 ? -9.686 9.246 11.593 1.00 71.31 211 HIS A N 1
ATOM 1472 C CA . HIS A 1 211 ? -10.942 8.474 11.635 1.00 71.31 211 HIS A CA 1
ATOM 1473 C C . HIS A 1 211 ? -10.789 7.028 12.124 1.00 71.31 211 HIS A C 1
ATOM 1475 O O . HIS A 1 211 ? -11.483 6.139 11.641 1.00 71.31 211 HIS A O 1
ATOM 1481 N N . THR A 1 212 ? -9.905 6.740 13.082 1.00 59.75 212 THR A N 1
ATOM 1482 C CA . THR A 1 212 ? -9.857 5.373 13.628 1.00 59.75 212 THR A CA 1
ATOM 1483 C C . THR A 1 212 ? -11.081 5.116 14.529 1.00 59.75 212 THR A C 1
ATOM 1485 O O . THR A 1 212 ? -11.203 5.784 15.559 1.00 59.75 212 THR A O 1
ATOM 1488 N N . PRO A 1 213 ? -11.963 4.145 14.206 1.00 50.06 213 PRO A N 1
ATOM 1489 C CA . PRO A 1 213 ? -13.084 3.797 15.070 1.00 50.06 213 PRO A CA 1
ATOM 1490 C C . PRO A 1 213 ? -12.572 3.188 16.380 1.00 50.06 213 PRO A C 1
ATOM 1492 O O . PRO A 1 213 ? -11.707 2.309 16.385 1.00 50.06 213 PRO A O 1
ATOM 1495 N N . GLN A 1 214 ? -13.098 3.672 17.506 1.00 47.72 214 GLN A N 1
ATOM 1496 C CA . GLN A 1 214 ? -12.872 3.057 18.812 1.00 47.72 214 GLN A CA 1
ATOM 1497 C C . GLN A 1 214 ? -13.452 1.635 18.786 1.00 47.72 214 GLN A C 1
ATOM 1499 O O . GLN A 1 214 ? -14.565 1.436 18.301 1.00 47.72 214 GLN A O 1
ATOM 1504 N N . ARG A 1 215 ? -12.699 0.642 19.288 1.00 48.09 215 ARG A N 1
ATOM 1505 C CA . ARG A 1 215 ? -13.238 -0.705 19.537 1.00 48.09 215 ARG A CA 1
ATOM 1506 C C . ARG A 1 215 ? -14.452 -0.535 20.459 1.00 48.09 215 ARG A C 1
ATOM 1508 O O . ARG A 1 215 ? -14.274 -0.094 21.592 1.00 48.09 215 ARG A O 1
ATOM 1515 N N . ALA A 1 216 ? -15.655 -0.844 19.973 1.00 37.56 216 ALA A N 1
ATOM 1516 C CA . ALA A 1 216 ? -16.787 -1.083 20.859 1.00 37.56 216 ALA A CA 1
ATOM 1517 C C . ALA A 1 216 ? -16.406 -2.292 21.724 1.00 37.56 216 ALA A C 1
ATOM 1519 O O . ALA A 1 216 ? -16.047 -3.339 21.179 1.00 37.56 216 ALA A O 1
ATOM 1520 N N . GLY A 1 217 ? -16.326 -2.058 23.035 1.00 37.56 217 GLY A N 1
ATOM 1521 C CA . GLY A 1 217 ? -15.980 -3.064 24.039 1.00 37.56 217 GLY A CA 1
ATOM 1522 C C . GLY A 1 217 ? -17.049 -4.129 24.192 1.00 37.56 217 GLY A C 1
ATOM 1523 O O . GLY A 1 217 ? -18.220 -3.839 23.860 1.00 37.56 217 GLY A O 1
#

Foldseek 3Di:
DDDDPQFDQPDPPAQALVRDRTAQDLLNLLVVLLVLLVCLLVVPVCNVVSLVVQLCRQQPVSRVGDLLSQLLSQQLVLLLVCQSVVHPDDVVNVVVSNVVSVVVSVVSLVVCVVVPNPDPVVVQVVVDPVSVVVVLVVLLVLLVCSCVVDPVSVCLLVVLVVLLVCLVPPFPDHSSLRSSSVSLVSSSRRHRRRSSSSNSSSVSSVVCSPDPDDPPD

Radius of gyration: 17.65 Å; chains: 1; bounding box: 39×44×60 Å

Secondary structure (DSSP, 8-state):
----TT-----TTSS-TT---SS--HHHHHHHHHHHHHHHHHSGGGHHHHHHHHHHHHH-GGGT--HHHHHHHHHHHHHHHHHHTT----HHHHHHHHHHHHHHHHHHHHHHHHTT---THHHHHHT-HHHHHHHHHHHHHHHHHHHHT-HHHHHHHHHHHHHHHHHHHHS---HHHHHHHHHHHHHHHH-S-HHHHHHHHHHHHHHHHH-PPP---

Sequence (217 aa):
MGLVAETVALSPFGPSQSGRFYGINNLLETMLLAPALLGAALLGRAGILVAGLAFVTIGGNRFGADGGGIVVLAVAYLVLWLRLRDARPSWRLAGLVAAGGVALALALLGLDAATGGSSHVTGAVGDGPVALARDIADRIELSVRRTTAAAGATAVVLGSLAILAAIALRTRRSPVLDAFLIGLAVSLVVNDTPSDELGAGAAIAIALARHTPQRAG